Protein AF-A0A8H7KVC5-F1 (afdb_monomer)

Solvent-accessible surface area (backbone atoms only — not comparable to full-atom values): 12172 Å² total; per-residue (Å²): 131,72,27,69,23,73,63,29,49,48,52,54,50,52,50,40,60,80,39,24,37,22,85,80,57,73,28,61,35,90,40,51,61,47,79,89,29,54,37,92,55,24,88,78,78,46,67,50,30,3,47,30,18,52,84,11,54,79,58,72,35,60,77,66,46,62,46,32,37,37,36,94,78,30,96,85,28,34,40,76,46,74,30,39,67,47,36,40,50,52,51,52,45,10,52,76,48,83,37,22,54,42,42,71,23,55,39,71,64,60,73,49,77,68,44,31,41,57,60,23,41,54,43,68,49,59,27,40,19,49,99,87,35,53,66,51,73,30,33,56,70,36,53,33,31,39,64,13,44,42,79,72,84,79,77,46,50,45,82,53,74,64,39,84,28,60,44,88,70,96,76,62,62,59,32,63,42,72,65,56,44,43,44,64,60,22,41,45,42,17,52,50,7,39,70,75,48,75,69,74,50,63,47,57,73,87,48,86,96,37,75,42,63,64,70,79,76,77,78,82,125

Sequence (221 aa):
MLGLGVDSAAALVGALVISAIDITTQKVSIGNSDTRTNGPLSNILGQAPGLFDKAAHSKFEVDGSVAYTDSAFAPDGNTNHFNSSKWATAVQVAQTNNGLFGPEWLAGEQPAIAFYAGEGFIPTTMPSADSSGVVGPPIIATISAFFGVTDNGDGTYTKGPEKLPPTPYPNDIWYRRSVPVTAAEIFGLGVQAYLVHPVIFGSNSGKGNSFTGRQAAPQRK

Radius of gyration: 18.75 Å; Cα contacts (8 Å, |Δi|>4): 388; chains: 1; bounding box: 50×50×54 Å

Foldseek 3Di:
DQQADPQRVVVVLVLCVQFFAPPAQRDAACAFFDCVRDDPCCVPVNGGTHCQYLSREPSRNYPQDQFWHQLVPDPRSGTPHGDFLSVLQLQVQCVVVVQAPALSSLLRSDDALSSLQVVLVQQQGQFAADPVLHGDTRGPQRSCQQQCWDDPVPSGIDHDDGDRGQDDDDPRDGHRGPHGDHSCSSNVRSVSSCVVPPDADFDAPPDPPRTDGDDDPPPPD

pLDDT: mean 86.02, std 12.11, range [39.75, 98.0]

Structure (mmCIF, N/CA/C/O backbone):
data_AF-A0A8H7KVC5-F1
#
_entry.id   AF-A0A8H7KVC5-F1
#
loop_
_atom_site.group_PDB
_atom_site.id
_atom_site.type_symbol
_atom_site.label_atom_id
_atom_site.label_alt_id
_atom_site.label_comp_id
_atom_site.label_asym_id
_atom_site.label_entity_id
_atom_site.label_seq_id
_atom_site.pdbx_PDB_ins_code
_atom_site.Cartn_x
_atom_site.Cartn_y
_atom_site.Cartn_z
_atom_site.occupancy
_atom_site.B_iso_or_equiv
_atom_site.auth_seq_id
_atom_site.auth_comp_id
_atom_site.auth_asym_id
_atom_site.auth_atom_id
_atom_site.pdbx_PDB_model_num
ATOM 1 N N . MET A 1 1 ? -10.542 -1.315 -14.359 1.00 68.69 1 MET A N 1
ATOM 2 C CA . MET A 1 1 ? -10.193 -2.318 -13.318 1.00 68.69 1 MET A CA 1
ATOM 3 C C . MET A 1 1 ? -8.700 -2.617 -13.391 1.00 68.69 1 MET A C 1
ATOM 5 O O . MET A 1 1 ? -8.210 -2.765 -14.502 1.00 68.69 1 MET A O 1
ATOM 9 N N . LEU A 1 2 ? -8.007 -2.714 -12.250 1.00 85.25 2 LEU A N 1
ATOM 10 C CA . LEU A 1 2 ? -6.535 -2.645 -12.122 1.00 85.25 2 LEU A CA 1
ATOM 11 C C . LEU A 1 2 ? -5.731 -3.872 -12.576 1.00 85.25 2 LEU A C 1
ATOM 13 O O . LEU A 1 2 ? -4.512 -3.818 -12.558 1.00 85.25 2 LEU A O 1
ATOM 17 N N . GLY A 1 3 ? -6.361 -4.981 -12.959 1.00 87.06 3 GLY A N 1
ATOM 18 C CA . GLY A 1 3 ? -5.599 -6.215 -13.189 1.00 87.06 3 GLY A CA 1
ATOM 19 C C . GLY A 1 3 ? -5.927 -7.351 -12.254 1.00 87.06 3 GLY A C 1
ATOM 20 O O . GLY A 1 3 ? -5.430 -8.424 -12.507 1.00 87.06 3 GLY A O 1
ATOM 21 N N . LEU A 1 4 ? -6.721 -7.172 -1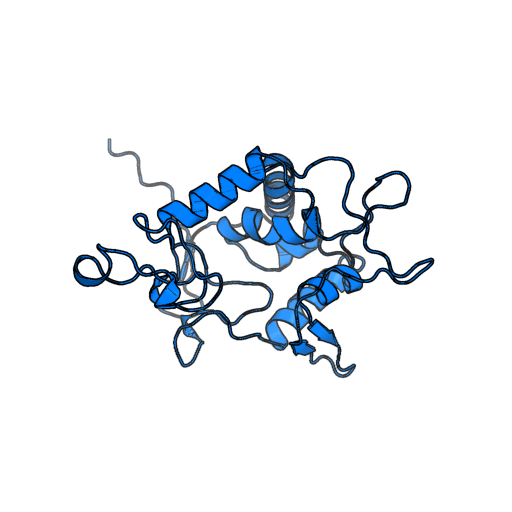1.202 1.00 91.69 4 LEU A N 1
ATOM 22 C CA . LEU A 1 4 ? -6.827 -8.197 -10.159 1.00 91.69 4 LEU A CA 1
ATOM 23 C C . LEU A 1 4 ? -7.501 -9.484 -10.652 1.00 91.69 4 LEU A C 1
ATOM 25 O O . LEU A 1 4 ? -8.535 -9.435 -11.326 1.00 91.69 4 LEU A O 1
ATOM 29 N N . GLY A 1 5 ? -6.889 -10.617 -10.315 1.00 94.31 5 GLY A N 1
ATOM 30 C CA . GLY A 1 5 ? -7.501 -11.936 -10.366 1.00 94.31 5 GLY A CA 1
ATOM 31 C C . GLY A 1 5 ? -8.620 -12.071 -9.334 1.00 94.31 5 GLY A C 1
ATOM 32 O O . GLY A 1 5 ? -8.758 -11.268 -8.410 1.00 94.31 5 GLY A O 1
ATOM 33 N N . VAL A 1 6 ? -9.455 -13.094 -9.508 1.00 94.88 6 VAL A N 1
ATOM 34 C CA . VAL A 1 6 ? -10.571 -13.361 -8.585 1.00 94.88 6 VAL A CA 1
ATOM 35 C C . VAL A 1 6 ? -10.054 -13.705 -7.188 1.00 94.88 6 VAL A C 1
ATOM 37 O O . VAL A 1 6 ? -10.661 -13.313 -6.198 1.00 94.88 6 VAL A O 1
ATOM 40 N N . ASP A 1 7 ? -8.919 -14.392 -7.105 1.00 94.69 7 ASP A N 1
ATOM 41 C CA . ASP A 1 7 ? -8.262 -14.780 -5.860 1.00 94.69 7 ASP A CA 1
ATOM 42 C C . ASP A 1 7 ? -7.723 -13.571 -5.079 1.00 94.69 7 ASP A C 1
ATOM 44 O O . ASP A 1 7 ? -7.992 -13.448 -3.886 1.00 94.69 7 ASP A O 1
ATOM 48 N N . SER A 1 8 ? -7.032 -12.638 -5.740 1.00 91.19 8 SER A N 1
ATOM 49 C CA . SER A 1 8 ? -6.543 -11.414 -5.094 1.00 91.19 8 SER A CA 1
ATOM 50 C C . SER A 1 8 ? -7.689 -10.488 -4.689 1.00 91.19 8 SER A C 1
ATOM 52 O O . SER A 1 8 ? -7.681 -9.949 -3.582 1.00 91.19 8 SER A O 1
ATOM 54 N N . ALA A 1 9 ? -8.723 -10.357 -5.525 1.00 92.19 9 ALA A N 1
ATOM 55 C CA . ALA A 1 9 ? -9.930 -9.617 -5.165 1.00 92.19 9 ALA A CA 1
ATOM 56 C C . ALA A 1 9 ? -10.645 -10.245 -3.954 1.00 92.19 9 ALA A C 1
ATOM 58 O O . ALA A 1 9 ? -11.025 -9.527 -3.030 1.00 92.19 9 ALA A O 1
ATOM 59 N N . ALA A 1 10 ? -10.788 -11.573 -3.921 1.00 92.12 10 ALA A N 1
ATOM 60 C CA . ALA A 1 10 ? -11.397 -12.285 -2.801 1.00 92.12 10 ALA A CA 1
ATOM 61 C C . ALA A 1 10 ? -10.582 -12.138 -1.508 1.00 92.12 10 ALA A C 1
ATOM 63 O O . ALA A 1 10 ? -11.169 -11.927 -0.449 1.00 92.12 10 ALA A O 1
ATOM 64 N N . ALA A 1 11 ? -9.248 -12.190 -1.586 1.00 88.06 11 ALA A N 1
ATOM 65 C CA . ALA A 1 11 ? -8.374 -11.973 -0.435 1.00 88.06 11 ALA A CA 1
ATOM 66 C C . ALA A 1 11 ? -8.552 -10.563 0.159 1.00 88.06 11 ALA A C 1
ATOM 68 O O . ALA A 1 11 ? -8.731 -10.425 1.370 1.00 88.06 11 ALA A O 1
ATOM 69 N N . LEU A 1 12 ? -8.584 -9.526 -0.688 1.00 87.69 12 LEU A N 1
ATOM 70 C CA . LEU A 1 12 ? -8.812 -8.144 -0.252 1.00 87.69 12 LEU A CA 1
ATOM 71 C C . LEU A 1 12 ? -10.207 -7.961 0.353 1.00 87.69 12 LEU A C 1
ATOM 73 O O . LEU A 1 12 ? -10.336 -7.387 1.430 1.00 87.69 12 LEU A O 1
ATOM 77 N N . VAL A 1 13 ? -11.254 -8.488 -0.288 1.00 89.50 13 VAL A N 1
ATOM 78 C CA . VAL A 1 13 ? -12.623 -8.427 0.253 1.00 89.50 13 VAL A CA 1
ATOM 79 C C . VAL A 1 13 ? -12.718 -9.164 1.588 1.00 89.50 13 VAL A C 1
ATOM 81 O O . VAL A 1 13 ? -13.311 -8.639 2.525 1.00 89.50 13 VAL A O 1
ATOM 84 N N . GLY A 1 14 ? -12.093 -10.336 1.719 1.00 89.06 14 GLY A N 1
ATOM 85 C CA . GLY A 1 14 ? -12.029 -11.070 2.983 1.00 89.06 14 GLY A CA 1
ATOM 86 C C . GLY A 1 14 ? -11.382 -10.250 4.102 1.00 89.06 14 GLY A C 1
ATOM 87 O O . GLY A 1 14 ? -11.933 -10.176 5.200 1.00 89.06 14 GLY A O 1
ATOM 88 N N . ALA A 1 15 ? -10.270 -9.566 3.809 1.00 85.44 15 ALA A N 1
ATOM 89 C CA . ALA A 1 15 ? -9.611 -8.664 4.754 1.00 85.44 15 ALA A CA 1
ATOM 90 C C . ALA A 1 15 ? -10.501 -7.474 5.153 1.00 85.44 15 ALA A C 1
ATOM 92 O O . ALA A 1 15 ? -10.538 -7.098 6.324 1.00 85.44 15 ALA A O 1
ATOM 93 N N . LEU A 1 16 ? -11.268 -6.905 4.217 1.00 88.06 16 LEU A N 1
ATOM 94 C CA . LEU A 1 16 ? -12.224 -5.828 4.508 1.00 88.06 16 LEU A CA 1
ATOM 95 C C . LEU A 1 16 ? -13.368 -6.308 5.411 1.00 88.06 16 LEU A C 1
ATOM 97 O O . LEU A 1 16 ? -13.761 -5.600 6.340 1.00 88.06 16 LEU A O 1
ATOM 101 N N . VAL A 1 17 ? -13.877 -7.522 5.175 1.00 88.12 17 VAL A N 1
ATOM 102 C CA . VAL A 1 17 ? -15.002 -8.085 5.937 1.00 88.12 17 VAL A CA 1
ATOM 103 C C . VAL A 1 17 ? -14.662 -8.263 7.414 1.00 88.12 17 VAL A C 1
ATOM 105 O O . VAL A 1 17 ? -15.496 -7.981 8.269 1.00 88.12 17 VAL A O 1
ATOM 108 N N . ILE A 1 18 ? -13.442 -8.694 7.733 1.00 84.12 18 ILE A N 1
ATOM 109 C CA . ILE A 1 18 ? -13.029 -8.923 9.127 1.00 84.12 18 ILE A CA 1
ATOM 110 C C . ILE A 1 18 ? -12.611 -7.642 9.865 1.00 84.12 18 ILE A C 1
ATOM 112 O O . ILE A 1 18 ? -12.415 -7.688 11.078 1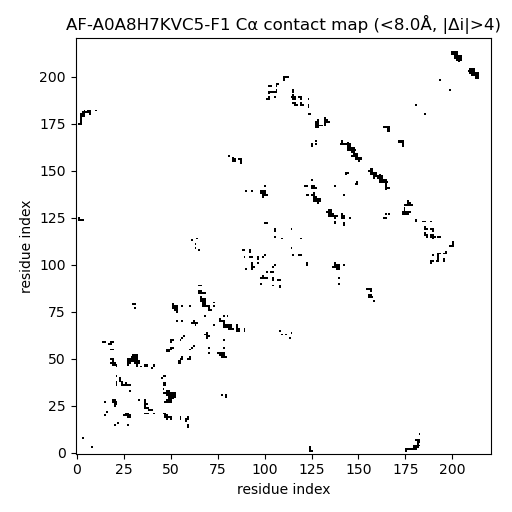.00 84.12 18 ILE A O 1
ATOM 116 N N . SER A 1 19 ? -12.443 -6.517 9.160 1.00 85.62 19 SER A N 1
ATOM 117 C CA . SER A 1 19 ? -11.805 -5.316 9.717 1.00 85.62 19 SER A CA 1
ATOM 118 C C . SER A 1 19 ? -12.697 -4.076 9.778 1.00 85.62 19 SER A C 1
ATOM 120 O O . SER A 1 19 ? -12.680 -3.386 10.799 1.00 85.62 19 SER A O 1
ATOM 122 N N . ALA A 1 20 ? -13.450 -3.780 8.714 1.00 89.88 20 ALA A N 1
ATOM 123 C CA . ALA A 1 20 ? -14.000 -2.437 8.494 1.00 89.88 20 ALA A CA 1
ATOM 124 C C . ALA A 1 20 ? -15.369 -2.396 7.789 1.00 89.88 20 ALA A C 1
ATOM 126 O O . ALA A 1 20 ? -15.940 -1.319 7.610 1.00 89.88 20 ALA A O 1
ATOM 127 N N . ILE A 1 21 ? -15.917 -3.539 7.362 1.00 91.19 21 ILE A N 1
ATOM 128 C CA . ILE A 1 21 ? -17.230 -3.559 6.708 1.00 91.19 21 ILE A CA 1
ATOM 129 C C . ILE A 1 21 ? -18.360 -3.405 7.732 1.00 91.19 21 ILE A C 1
ATOM 131 O O . ILE A 1 21 ? -18.360 -4.045 8.786 1.00 91.19 21 ILE A O 1
ATOM 135 N N . ASP A 1 22 ? -19.384 -2.626 7.391 1.00 92.31 22 ASP A N 1
ATOM 136 C CA . ASP A 1 22 ? -20.686 -2.787 8.030 1.00 92.31 22 ASP A CA 1
ATOM 137 C C . ASP A 1 22 ? -21.382 -3.992 7.387 1.00 92.31 22 ASP A C 1
ATOM 139 O O . ASP A 1 22 ? -21.750 -3.968 6.211 1.00 92.31 22 ASP A O 1
ATOM 143 N N . ILE A 1 23 ? -21.554 -5.073 8.150 1.00 87.44 23 ILE A N 1
ATOM 144 C CA . ILE A 1 23 ? -22.082 -6.338 7.617 1.00 87.44 23 ILE A CA 1
ATOM 145 C C . ILE A 1 23 ? -23.535 -6.234 7.134 1.00 87.44 23 ILE A C 1
ATOM 147 O O . ILE A 1 23 ? -23.988 -7.082 6.368 1.00 87.44 23 ILE A O 1
ATOM 151 N N . THR A 1 24 ? -24.276 -5.220 7.584 1.00 91.12 24 THR A N 1
ATOM 152 C CA . THR A 1 24 ? -25.695 -5.061 7.255 1.00 91.12 24 THR A CA 1
ATOM 153 C C . THR A 1 24 ? -25.905 -4.263 5.980 1.00 91.12 24 THR A C 1
ATOM 155 O O . THR A 1 24 ? -26.848 -4.539 5.241 1.00 91.12 24 THR A O 1
ATOM 158 N N . THR A 1 25 ? -25.020 -3.308 5.685 1.00 93.81 25 THR A N 1
ATOM 159 C CA . THR A 1 25 ? -25.049 -2.550 4.422 1.00 93.81 25 THR A CA 1
ATOM 160 C C . THR A 1 25 ? -24.083 -3.077 3.375 1.00 93.81 25 THR A C 1
ATOM 162 O O . THR A 1 25 ? -24.209 -2.702 2.211 1.00 93.81 25 THR A O 1
ATOM 165 N N . GLN A 1 26 ? -23.117 -3.906 3.782 1.00 93.38 26 GLN A N 1
ATOM 166 C CA . GLN A 1 26 ? -21.982 -4.350 2.970 1.00 93.38 26 GLN A CA 1
ATOM 167 C C . GLN A 1 26 ? -21.134 -3.183 2.438 1.00 93.38 26 GLN A C 1
ATOM 169 O O . GLN A 1 26 ? -20.491 -3.288 1.394 1.00 93.38 26 GLN A O 1
ATOM 174 N N . LYS A 1 27 ? -21.135 -2.049 3.148 1.00 94.31 27 LYS A N 1
ATOM 175 C CA . LYS A 1 27 ? -20.345 -0.864 2.801 1.00 94.31 27 LYS A CA 1
ATOM 176 C C . LYS A 1 27 ? -19.117 -0.757 3.694 1.00 94.31 27 LYS A C 1
ATOM 178 O O . LYS A 1 27 ? -19.145 -1.127 4.864 1.00 94.31 27 LYS A O 1
ATOM 183 N N . VAL A 1 28 ? -18.065 -0.168 3.140 1.00 94.50 28 VAL A N 1
ATOM 184 C CA . VAL A 1 28 ? -16.832 0.190 3.846 1.00 94.50 28 VAL A CA 1
ATOM 185 C C . VAL A 1 28 ? -16.416 1.599 3.436 1.00 94.50 28 VAL A C 1
ATOM 187 O O . VAL A 1 28 ? -16.611 1.997 2.284 1.00 94.50 28 VAL A O 1
ATOM 190 N N . SER A 1 29 ? -15.857 2.362 4.374 1.00 95.38 29 SER A N 1
ATOM 191 C CA . SER A 1 29 ? -15.199 3.629 4.061 1.00 95.38 29 SER A CA 1
ATOM 192 C C . SER A 1 29 ? -13.729 3.355 3.782 1.00 95.38 29 SER A C 1
ATOM 194 O O . SER A 1 29 ? -13.025 2.840 4.646 1.00 95.38 29 SER A O 1
ATOM 196 N N . ILE A 1 30 ? -13.255 3.732 2.594 1.00 93.25 30 ILE A N 1
ATOM 197 C CA . ILE A 1 30 ? -11.832 3.650 2.223 1.00 93.25 30 ILE A CA 1
ATOM 198 C C . ILE A 1 30 ? -10.985 4.780 2.839 1.00 93.25 30 ILE A C 1
ATOM 200 O O . ILE A 1 30 ? -9.816 4.910 2.508 1.00 93.25 30 ILE A O 1
ATOM 204 N N . GLY A 1 31 ? -11.583 5.619 3.691 1.00 93.12 31 GLY A N 1
ATOM 205 C CA . GLY A 1 31 ? -10.948 6.720 4.416 1.00 93.12 31 GLY A CA 1
ATOM 206 C C . GLY A 1 31 ? -11.161 6.583 5.925 1.00 93.12 31 GLY A C 1
ATOM 207 O O . GLY A 1 31 ? -11.109 5.484 6.472 1.00 93.12 31 GLY A O 1
ATOM 208 N N . ASN A 1 32 ? -11.466 7.700 6.587 1.00 94.25 32 ASN A N 1
ATOM 209 C CA . ASN A 1 32 ? -11.923 7.711 7.982 1.00 94.25 32 ASN A CA 1
ATOM 210 C C . ASN A 1 32 ? -13.353 7.163 8.113 1.00 94.25 32 ASN A C 1
ATOM 212 O O . ASN A 1 32 ? -14.061 6.997 7.113 1.00 94.25 32 ASN A O 1
ATOM 216 N N . SER A 1 33 ? -13.793 6.897 9.344 1.00 94.25 33 SER A N 1
ATOM 217 C CA . SER A 1 33 ? -15.167 6.461 9.615 1.00 94.25 33 SER A CA 1
ATOM 218 C C . SER A 1 33 ? -16.189 7.437 9.026 1.00 94.25 33 SER A C 1
ATOM 220 O O . SER A 1 33 ? -16.122 8.643 9.256 1.00 94.25 33 SER A O 1
ATOM 222 N N . ASP A 1 34 ? -17.156 6.910 8.273 1.00 95.12 34 ASP A N 1
ATOM 223 C CA . ASP A 1 34 ? -18.174 7.697 7.577 1.00 95.12 34 ASP A CA 1
ATOM 224 C C . ASP A 1 34 ? -19.587 7.142 7.802 1.00 95.12 34 ASP A C 1
ATOM 226 O O . ASP A 1 34 ? -19.845 5.972 7.541 1.00 95.12 34 ASP A O 1
ATOM 230 N N . THR A 1 35 ? -20.524 7.978 8.257 1.00 95.19 35 THR A N 1
ATOM 231 C CA . THR A 1 35 ? -21.895 7.545 8.582 1.00 95.19 35 THR A CA 1
ATOM 232 C C . THR A 1 35 ? -22.682 7.033 7.373 1.00 95.19 35 THR A C 1
ATOM 234 O O . THR A 1 35 ? -23.691 6.352 7.546 1.00 95.19 35 THR A O 1
ATOM 237 N N . ARG A 1 36 ? -22.225 7.287 6.139 1.00 95.44 36 ARG A N 1
ATOM 238 C CA . ARG A 1 36 ? -22.807 6.727 4.905 1.00 95.44 36 ARG A CA 1
ATOM 239 C C . ARG A 1 36 ? -22.656 5.204 4.809 1.00 95.44 36 ARG A C 1
ATOM 241 O O . ARG A 1 36 ? -23.351 4.586 3.990 1.00 95.44 36 ARG A O 1
ATOM 248 N N . THR A 1 37 ? -21.772 4.597 5.608 1.00 95.19 37 THR A N 1
ATOM 249 C CA . THR A 1 37 ? -21.632 3.134 5.711 1.00 95.19 37 THR A CA 1
ATOM 250 C C . THR A 1 37 ? -22.614 2.511 6.702 1.00 95.19 37 THR A C 1
ATOM 252 O O . THR A 1 37 ? -22.875 1.313 6.595 1.00 95.19 37 THR A O 1
ATOM 255 N N . ASN A 1 38 ? -23.204 3.305 7.603 1.00 95.00 38 ASN A N 1
ATOM 256 C CA . ASN A 1 38 ? -24.057 2.806 8.678 1.00 95.00 38 ASN A CA 1
ATOM 257 C C . ASN A 1 38 ? -25.299 2.087 8.144 1.00 95.00 38 ASN A C 1
ATOM 259 O O . ASN A 1 38 ? -25.966 2.551 7.213 1.00 95.00 38 ASN A O 1
ATOM 263 N N . GLY A 1 39 ? -25.629 0.973 8.785 1.00 93.25 39 GLY A N 1
ATOM 264 C CA . GLY A 1 39 ? -26.847 0.211 8.582 1.00 93.25 39 GLY A CA 1
ATOM 265 C C . GLY A 1 39 ? -27.716 0.079 9.828 1.00 93.25 39 GLY A C 1
ATOM 266 O O . GLY A 1 39 ? -27.488 0.735 10.847 1.00 93.25 39 GLY A O 1
ATOM 267 N N . PRO A 1 40 ? -28.740 -0.790 9.763 1.00 93.88 40 PRO A N 1
ATOM 268 C CA . PRO A 1 40 ? -29.731 -0.941 10.827 1.00 93.88 40 PRO A CA 1
ATOM 269 C C . PRO A 1 40 ? -29.155 -1.304 12.202 1.00 93.88 40 PRO A C 1
ATOM 271 O O . PRO A 1 40 ? -29.764 -0.974 13.217 1.00 93.88 40 PRO A O 1
ATOM 274 N N . LEU A 1 41 ? -27.996 -1.970 12.252 1.00 91.06 41 LEU A N 1
ATOM 275 C CA . LEU A 1 41 ? -27.364 -2.381 13.509 1.00 91.06 41 LEU A CA 1
ATOM 276 C C . LEU A 1 41 ? -26.310 -1.397 14.028 1.00 91.06 41 LEU A C 1
ATOM 278 O O . LEU A 1 41 ? -25.894 -1.542 15.176 1.00 91.06 41 LEU A O 1
ATOM 282 N N . SER A 1 42 ? -25.904 -0.378 13.262 1.00 91.81 42 SER A N 1
ATOM 283 C CA . SER A 1 42 ? -24.811 0.521 13.673 1.00 91.81 42 SER A CA 1
ATOM 284 C C . SER A 1 42 ? -25.156 1.350 14.915 1.00 91.81 42 SER A C 1
ATOM 286 O O . SER A 1 42 ? -24.274 1.704 15.688 1.00 91.81 42 SER A O 1
ATOM 288 N N . ASN A 1 43 ? -26.444 1.604 15.168 1.00 86.25 43 ASN A N 1
ATOM 289 C CA . ASN A 1 43 ? -26.893 2.288 16.387 1.00 86.25 43 ASN A CA 1
ATOM 290 C C . ASN A 1 43 ? -26.748 1.426 17.656 1.00 86.25 43 ASN A C 1
ATOM 292 O O . ASN A 1 43 ? -26.752 1.968 18.757 1.00 86.25 43 ASN A O 1
ATOM 296 N N . ILE A 1 44 ? -26.654 0.099 17.510 1.00 89.38 44 ILE A N 1
ATOM 297 C CA . ILE A 1 44 ? -26.561 -0.856 18.626 1.00 89.38 44 ILE A CA 1
ATOM 298 C C . ILE A 1 44 ? -25.127 -1.376 18.771 1.00 89.38 44 ILE A C 1
ATOM 300 O O . ILE A 1 44 ? -24.613 -1.466 19.881 1.00 89.38 44 ILE A O 1
ATOM 304 N N . LEU A 1 45 ? -24.480 -1.718 17.654 1.00 88.38 45 LEU A N 1
ATOM 305 C CA . LEU A 1 45 ? -23.134 -2.301 17.616 1.00 88.38 45 LEU A CA 1
ATOM 306 C C . LEU A 1 45 ? -22.021 -1.254 17.471 1.00 88.38 45 LEU A C 1
ATOM 308 O O . LEU A 1 45 ? -20.845 -1.591 17.588 1.00 88.38 45 LEU A O 1
ATOM 312 N N . GLY A 1 46 ? -22.385 0.005 17.229 1.00 89.38 46 GLY A N 1
ATOM 313 C CA . GLY A 1 46 ? -21.457 1.045 16.809 1.00 89.38 46 GLY A CA 1
ATOM 314 C C . GLY A 1 46 ? -21.242 1.045 15.295 1.00 89.38 46 GLY A C 1
ATOM 315 O O . GLY A 1 46 ? -21.560 0.094 14.580 1.00 89.38 46 GLY A O 1
ATOM 316 N N . GLN A 1 47 ? -20.712 2.156 14.799 1.00 91.69 47 GLN A N 1
ATOM 317 C CA . GLN A 1 47 ? -20.344 2.315 13.400 1.00 91.69 47 GLN A CA 1
ATOM 318 C C . GLN A 1 47 ? -19.094 1.488 13.067 1.00 91.69 47 GLN A C 1
ATOM 320 O O . GLN A 1 47 ? -18.112 1.515 13.812 1.00 91.69 47 GLN A O 1
ATOM 325 N N . ALA A 1 48 ? -19.115 0.790 11.928 1.00 92.31 48 ALA A N 1
ATOM 326 C CA . ALA A 1 48 ? -17.925 0.133 11.401 1.00 92.31 48 ALA A CA 1
ATOM 327 C C . ALA A 1 48 ? -16.849 1.186 11.057 1.00 92.31 48 ALA A C 1
ATOM 329 O O . ALA A 1 48 ? -17.173 2.194 10.414 1.00 92.31 48 ALA A O 1
ATOM 330 N N . PRO A 1 49 ? -15.590 0.992 11.490 1.00 93.81 49 PRO A N 1
ATOM 331 C CA . PRO A 1 49 ? -14.549 1.986 11.278 1.00 93.81 49 PRO A CA 1
ATOM 332 C C . PRO A 1 49 ? -14.128 2.050 9.804 1.00 93.81 49 PRO A C 1
ATOM 334 O O . PRO A 1 49 ? -14.193 1.053 9.089 1.00 93.81 49 PRO A O 1
ATOM 337 N N . GLY A 1 50 ? -13.683 3.221 9.342 1.00 95.00 50 GLY A N 1
ATOM 338 C CA . GLY A 1 50 ? -13.025 3.350 8.034 1.00 95.00 50 GLY A CA 1
ATOM 339 C C . GLY A 1 50 ? -11.591 2.810 8.050 1.00 95.00 50 GLY A C 1
ATOM 340 O O . GLY A 1 50 ? -10.991 2.715 9.117 1.00 95.00 50 GLY A O 1
ATOM 341 N N . LEU A 1 51 ? -11.028 2.474 6.883 1.00 93.12 51 LEU A N 1
ATOM 342 C CA . LEU A 1 51 ? -9.709 1.820 6.777 1.00 93.12 51 LEU A CA 1
ATOM 343 C C . LEU A 1 51 ? -8.545 2.601 7.404 1.00 93.12 51 LEU A C 1
ATOM 345 O O . LEU A 1 51 ? -7.587 1.971 7.838 1.00 93.12 51 LEU A O 1
ATOM 349 N N . PHE A 1 52 ? -8.635 3.933 7.467 1.00 93.25 52 PHE A N 1
ATOM 350 C CA . PHE A 1 52 ? -7.597 4.806 8.041 1.00 93.25 52 PHE A CA 1
ATOM 351 C C . PHE A 1 52 ? -8.007 5.456 9.369 1.00 93.25 52 PHE A C 1
ATOM 353 O O . PHE A 1 52 ? -7.310 6.330 9.890 1.00 93.25 52 PHE A O 1
ATOM 360 N N . ASP A 1 53 ? -9.152 5.047 9.915 1.00 94.19 53 ASP A N 1
ATOM 361 C CA . ASP A 1 53 ? -9.589 5.492 11.229 1.00 94.19 53 ASP A CA 1
ATOM 362 C C . ASP A 1 53 ? -8.765 4.804 12.322 1.00 94.19 53 ASP A C 1
ATOM 364 O O . ASP A 1 53 ? -8.504 3.600 12.252 1.00 94.19 53 ASP A O 1
ATOM 368 N N . LYS A 1 54 ? -8.436 5.527 13.394 1.00 92.69 54 LYS A N 1
ATOM 369 C CA . LYS A 1 54 ? -7.751 4.953 14.565 1.00 92.69 54 LYS A CA 1
ATOM 370 C C . LYS A 1 54 ? -8.422 3.693 15.131 1.00 92.69 54 LYS A C 1
ATOM 372 O O . LYS A 1 54 ? -7.751 2.844 15.707 1.00 92.69 54 LYS A O 1
ATOM 377 N N . ALA A 1 55 ? -9.741 3.540 14.986 1.00 90.44 55 ALA A N 1
ATOM 378 C CA . ALA A 1 55 ? -10.473 2.357 15.442 1.00 90.44 55 ALA A CA 1
ATOM 379 C C . ALA A 1 55 ? -10.268 1.116 14.545 1.00 90.44 55 ALA A C 1
ATOM 381 O O . ALA A 1 55 ? -10.589 -0.004 14.970 1.00 90.44 55 ALA A O 1
ATOM 382 N N . ALA A 1 56 ? -9.753 1.296 13.325 1.00 89.31 56 ALA A N 1
ATOM 383 C CA . ALA A 1 56 ? -9.329 0.233 12.410 1.00 89.31 56 ALA A CA 1
ATOM 384 C C . ALA A 1 56 ? -7.823 -0.076 12.490 1.00 89.31 56 ALA A C 1
ATOM 386 O O . ALA A 1 56 ? -7.386 -1.085 11.925 1.00 89.31 56 ALA A O 1
ATOM 387 N N . HIS A 1 57 ? -7.048 0.741 13.209 1.00 90.00 57 HIS A N 1
ATOM 388 C CA . HIS A 1 57 ? -5.620 0.520 13.397 1.00 90.00 57 HIS A CA 1
ATOM 389 C C . HIS A 1 57 ? -5.346 -0.870 14.000 1.00 90.00 57 HIS A C 1
ATOM 391 O O . HIS A 1 57 ? -6.053 -1.330 14.903 1.00 90.00 57 HIS A O 1
ATOM 397 N N . SER A 1 58 ? -4.330 -1.558 13.476 1.00 86.88 58 SER A N 1
ATOM 398 C CA . SER A 1 58 ? -3.980 -2.959 13.764 1.00 86.88 58 SER A CA 1
ATOM 399 C C . SER A 1 58 ? -5.015 -4.018 13.334 1.00 86.88 58 SER A C 1
ATOM 401 O O . SER A 1 58 ? -4.854 -5.192 13.676 1.00 86.88 58 SER A O 1
ATOM 403 N N . LYS A 1 59 ? -6.065 -3.650 12.582 1.00 84.88 59 LYS A N 1
ATOM 404 C CA . LYS A 1 59 ? -7.033 -4.598 11.982 1.00 84.88 59 LYS A CA 1
ATOM 405 C C . LYS A 1 59 ? -6.900 -4.689 10.466 1.00 84.88 59 LYS A C 1
ATOM 407 O O . LYS A 1 59 ? -6.982 -5.784 9.917 1.00 84.88 59 LYS A O 1
ATOM 412 N N . PHE A 1 60 ? -6.730 -3.543 9.809 1.00 84.25 60 PHE A N 1
ATOM 413 C CA . PHE A 1 60 ? -6.459 -3.452 8.374 1.00 84.25 60 PHE A CA 1
ATOM 414 C C . PHE A 1 60 ? -5.201 -2.626 8.126 1.00 84.25 60 PHE A C 1
ATOM 416 O O . PHE A 1 60 ? -4.231 -3.133 7.572 1.00 84.25 60 PHE A O 1
ATOM 423 N N . GLU A 1 61 ? -5.203 -1.377 8.586 1.00 86.19 61 GLU A N 1
ATOM 424 C CA . GLU A 1 61 ? -4.019 -0.526 8.570 1.00 86.19 61 GLU A CA 1
ATOM 425 C C . GLU A 1 61 ? -3.090 -0.864 9.750 1.00 86.19 61 GLU A C 1
ATOM 427 O O . GLU A 1 61 ? -3.548 -1.260 10.827 1.00 86.19 61 GLU A O 1
ATOM 432 N N . VAL A 1 62 ? -1.779 -0.772 9.518 1.00 84.81 62 VAL A N 1
ATOM 433 C CA . VAL A 1 62 ? -0.712 -1.174 10.443 1.00 84.81 62 VAL A CA 1
ATOM 434 C C . VAL A 1 62 ? 0.455 -0.174 10.407 1.00 84.81 62 VAL A C 1
ATOM 436 O O . VAL A 1 62 ? 0.753 0.408 9.362 1.00 84.81 62 VAL A O 1
ATOM 439 N N . ASP A 1 63 ? 1.149 -0.028 11.542 1.00 86.00 63 ASP A N 1
ATOM 440 C CA . ASP A 1 63 ? 2.345 0.821 11.691 1.00 86.00 63 ASP A CA 1
ATOM 441 C C . ASP A 1 63 ? 3.445 0.425 10.716 1.00 86.00 63 ASP A C 1
ATOM 443 O O . ASP A 1 63 ? 3.688 -0.768 10.579 1.00 86.00 63 ASP A O 1
ATOM 447 N N . GLY A 1 64 ? 4.169 1.390 10.140 1.00 84.12 64 GLY A N 1
ATOM 448 C CA . GLY A 1 64 ? 5.297 1.141 9.233 1.00 84.12 64 GLY A CA 1
ATOM 449 C C . GLY A 1 64 ? 5.025 1.472 7.765 1.00 84.12 64 GLY A C 1
ATOM 450 O O . GLY A 1 64 ? 5.914 1.315 6.946 1.00 84.12 64 GLY A O 1
ATOM 451 N N . SER A 1 65 ? 3.846 2.010 7.436 1.00 87.19 65 SER A N 1
ATOM 452 C CA . SER A 1 65 ? 3.448 2.329 6.056 1.00 87.19 65 SER A CA 1
ATOM 453 C C . SER A 1 65 ? 4.455 3.218 5.309 1.00 87.19 65 SER A C 1
ATOM 455 O O . SER A 1 65 ? 4.832 4.270 5.819 1.00 87.19 65 SER A O 1
ATOM 457 N N . VAL A 1 66 ? 4.782 2.884 4.058 1.00 88.31 66 VAL A N 1
ATOM 458 C CA . VAL A 1 66 ? 5.728 3.615 3.178 1.00 88.31 66 VAL A CA 1
ATOM 459 C C . VAL A 1 66 ? 5.540 5.142 3.148 1.00 88.31 66 VAL A C 1
ATOM 461 O O . VAL A 1 66 ? 6.500 5.906 3.184 1.00 88.31 66 VAL A O 1
ATOM 464 N N . ALA A 1 67 ? 4.295 5.616 3.049 1.00 90.69 67 ALA A N 1
ATOM 465 C CA . ALA A 1 67 ? 3.999 7.022 2.740 1.00 90.69 67 ALA A CA 1
ATOM 466 C C . ALA A 1 67 ? 3.248 7.773 3.851 1.00 90.69 67 ALA A C 1
ATOM 468 O O . ALA A 1 67 ? 3.025 8.979 3.731 1.00 90.69 67 ALA A O 1
ATOM 469 N N . TYR A 1 68 ? 2.833 7.081 4.914 1.00 92.62 68 TYR A N 1
ATOM 470 C CA . TYR A 1 68 ? 1.890 7.613 5.899 1.00 92.62 68 TYR A CA 1
ATOM 471 C C . TYR A 1 68 ? 2.418 7.494 7.325 1.00 92.62 68 TYR A C 1
ATOM 473 O O . TYR A 1 68 ? 3.188 6.592 7.655 1.00 92.62 68 TYR A O 1
ATOM 481 N N . THR A 1 69 ? 2.028 8.454 8.158 1.00 93.06 69 THR A N 1
ATOM 482 C CA . THR A 1 69 ? 2.432 8.533 9.565 1.00 93.06 69 THR A CA 1
ATOM 483 C C . THR A 1 69 ? 1.707 7.474 10.391 1.00 93.06 69 THR A C 1
ATOM 485 O O . THR A 1 69 ? 0.485 7.368 10.313 1.00 93.06 69 THR A O 1
ATOM 488 N N . ASP A 1 70 ? 2.461 6.727 11.198 1.00 91.25 70 ASP A N 1
ATOM 489 C CA . ASP A 1 70 ? 1.915 5.703 12.092 1.00 91.25 70 ASP A CA 1
ATOM 490 C C . ASP A 1 70 ? 0.975 6.330 13.139 1.00 91.25 70 ASP A C 1
ATOM 492 O O . ASP A 1 70 ? 1.187 7.467 13.582 1.00 91.25 70 ASP A O 1
ATOM 496 N N . SER A 1 71 ? -0.036 5.574 13.581 1.00 91.94 71 SER A N 1
ATOM 497 C CA . SER A 1 71 ? -1.120 6.079 14.444 1.00 91.94 71 SER A CA 1
ATOM 498 C C . SER A 1 71 ? -0.597 6.735 15.727 1.00 91.94 71 SER A C 1
ATOM 500 O O . SER A 1 71 ? -1.064 7.803 16.120 1.00 91.94 71 SER A O 1
ATOM 502 N N . ALA A 1 72 ? 0.437 6.151 16.342 1.00 90.62 72 ALA A N 1
ATOM 503 C CA . ALA A 1 72 ? 1.042 6.658 17.574 1.00 90.62 72 ALA A CA 1
ATOM 504 C C . ALA A 1 72 ? 1.701 8.046 17.435 1.00 90.62 72 ALA A C 1
ATOM 506 O O . ALA A 1 72 ? 1.918 8.718 18.446 1.00 90.62 72 ALA A O 1
ATOM 507 N N . PHE A 1 73 ? 2.025 8.475 16.211 1.00 92.31 73 PHE A N 1
ATOM 508 C CA . PHE A 1 73 ? 2.637 9.777 15.924 1.00 92.31 73 PHE A CA 1
ATOM 509 C C . PHE A 1 73 ? 1.670 10.758 15.248 1.00 92.31 73 PHE A C 1
ATOM 511 O O . PHE A 1 73 ? 2.017 11.925 15.061 1.00 92.31 73 PHE A O 1
ATOM 518 N N . ALA A 1 74 ? 0.463 10.311 14.893 1.00 93.25 74 ALA A N 1
ATOM 519 C CA . ALA A 1 74 ? -0.565 11.161 14.316 1.00 93.25 74 ALA A CA 1
ATOM 520 C C . ALA A 1 74 ? -1.305 11.960 15.409 1.00 93.25 74 ALA A C 1
ATOM 522 O O . ALA A 1 74 ? -1.708 11.390 16.425 1.00 93.25 74 ALA A O 1
ATOM 523 N N . PRO A 1 75 ? -1.555 13.269 15.214 1.00 91.75 75 PRO A N 1
ATOM 524 C CA . PRO A 1 75 ? -2.182 14.118 16.232 1.00 91.75 75 PRO A CA 1
ATOM 525 C C . PRO A 1 75 ? -3.624 13.711 16.576 1.00 91.75 75 PRO A C 1
ATOM 527 O O . PRO A 1 75 ? -4.087 13.959 17.688 1.00 91.75 75 PRO A O 1
ATOM 530 N N . ASP A 1 76 ? -4.339 13.088 15.639 1.00 94.00 76 ASP A N 1
ATOM 531 C CA . ASP A 1 76 ? -5.705 12.581 15.810 1.00 94.00 76 ASP A CA 1
ATOM 532 C C . ASP A 1 76 ? -5.773 11.043 15.912 1.00 94.00 76 ASP A C 1
ATOM 534 O O . ASP A 1 76 ? -6.856 10.481 16.105 1.00 94.00 76 ASP A O 1
ATOM 538 N N . GLY A 1 77 ? -4.620 10.372 15.816 1.00 93.00 77 GLY A N 1
ATOM 539 C CA . GLY A 1 77 ? -4.477 8.918 15.762 1.00 93.00 77 GLY A CA 1
ATOM 540 C C . GLY A 1 77 ? -4.882 8.274 14.430 1.00 93.00 77 GLY A C 1
ATOM 541 O O . GLY A 1 77 ? -4.737 7.060 14.298 1.00 93.00 77 GLY A O 1
ATOM 542 N N . ASN A 1 78 ? -5.394 9.031 13.457 1.00 94.00 78 ASN A N 1
ATOM 543 C CA . ASN A 1 78 ? -5.728 8.493 12.137 1.00 94.00 78 ASN A CA 1
ATOM 544 C C . ASN A 1 78 ? -4.458 8.317 11.304 1.00 94.00 78 ASN A C 1
ATOM 546 O O . ASN A 1 78 ? -3.460 9.002 11.517 1.00 94.00 78 ASN A O 1
ATOM 550 N N . THR A 1 79 ? -4.487 7.416 10.332 1.00 90.94 79 THR A N 1
ATOM 551 C CA . THR A 1 79 ? -3.280 6.983 9.602 1.00 90.94 79 THR A CA 1
ATOM 552 C C . THR A 1 79 ? -3.261 7.428 8.144 1.00 90.94 79 THR A C 1
ATOM 554 O O . THR A 1 79 ? -2.457 6.971 7.340 1.00 90.94 79 THR A O 1
ATOM 557 N N . ASN A 1 80 ? -4.106 8.400 7.793 1.00 92.12 80 ASN A N 1
ATOM 558 C CA . ASN A 1 80 ? -4.188 9.005 6.461 1.00 92.12 80 ASN A CA 1
ATOM 559 C C . ASN A 1 80 ? -3.289 10.247 6.273 1.00 92.12 80 ASN A C 1
ATOM 561 O O . ASN A 1 80 ? -3.406 10.944 5.262 1.00 92.12 80 ASN A O 1
ATOM 565 N N . HIS A 1 81 ? -2.389 10.541 7.216 1.00 94.19 81 HIS A N 1
ATOM 566 C CA . HIS A 1 81 ? -1.494 11.702 7.141 1.00 94.19 81 HIS A CA 1
ATOM 567 C C . HIS A 1 81 ? -0.238 11.380 6.340 1.00 94.19 81 HIS A C 1
ATOM 569 O O . HIS A 1 81 ? 0.665 10.695 6.832 1.00 94.19 81 HIS A O 1
ATOM 575 N N . PHE A 1 82 ? -0.180 11.888 5.106 1.00 96.12 82 PHE A N 1
ATOM 576 C CA . PHE A 1 82 ? 1.003 11.763 4.258 1.00 96.12 82 PHE A CA 1
ATOM 577 C C . PHE A 1 82 ? 2.246 12.319 4.962 1.00 96.12 82 PHE A C 1
ATOM 579 O O . PHE A 1 82 ? 2.209 13.394 5.563 1.00 96.12 82 PHE A O 1
ATOM 586 N N . ASN A 1 83 ? 3.355 11.595 4.847 1.00 96.19 83 ASN A N 1
ATOM 587 C CA . ASN A 1 83 ? 4.626 11.947 5.452 1.00 96.19 83 ASN A CA 1
ATOM 588 C C . ASN A 1 83 ? 5.714 12.052 4.378 1.00 96.19 83 ASN A C 1
ATOM 590 O O . ASN A 1 83 ? 6.225 11.042 3.892 1.00 96.19 83 ASN A O 1
ATOM 594 N N . SER A 1 84 ? 6.094 13.290 4.046 1.00 97.12 84 SER A N 1
ATOM 595 C CA . SER A 1 84 ? 7.133 13.568 3.047 1.00 97.12 84 SER A CA 1
ATOM 596 C C . SER A 1 84 ? 8.462 12.890 3.377 1.00 97.12 84 SER A C 1
ATOM 598 O O . SER A 1 84 ? 9.158 12.467 2.460 1.00 97.12 84 SER A O 1
ATOM 600 N N . SER A 1 85 ? 8.834 12.792 4.654 1.00 95.88 85 SER A N 1
ATOM 601 C CA . SER A 1 85 ? 10.114 12.204 5.053 1.00 95.88 85 SER A CA 1
ATOM 602 C C . SER A 1 85 ? 10.114 10.685 4.898 1.00 95.88 85 SER A C 1
ATOM 604 O O . SER A 1 85 ? 11.109 10.135 4.441 1.00 95.88 85 SER A O 1
ATOM 606 N N . LYS A 1 86 ? 9.003 10.003 5.216 1.00 93.31 86 LYS A N 1
ATOM 607 C CA . LYS A 1 86 ? 8.881 8.552 4.971 1.00 93.31 86 LYS A CA 1
ATOM 608 C C . LYS A 1 86 ? 8.932 8.247 3.475 1.00 93.31 86 LYS A C 1
ATOM 610 O O . LYS A 1 86 ? 9.706 7.398 3.050 1.00 93.31 86 LYS A O 1
ATOM 615 N N . TRP A 1 87 ? 8.209 9.025 2.667 1.00 95.44 87 TRP A N 1
ATOM 616 C CA . TRP A 1 87 ? 8.275 8.880 1.214 1.00 95.44 87 TRP A CA 1
ATOM 617 C C . TRP A 1 87 ? 9.680 9.146 0.648 1.00 95.44 87 TRP A C 1
ATOM 619 O O . TRP A 1 87 ? 10.126 8.436 -0.251 1.00 95.44 87 TRP A O 1
ATOM 629 N N . ALA A 1 88 ? 10.401 10.135 1.188 1.00 96.19 88 ALA A N 1
ATOM 630 C CA . ALA A 1 88 ? 11.783 10.401 0.800 1.00 96.19 88 ALA A CA 1
ATOM 631 C C . ALA A 1 88 ? 12.698 9.194 1.056 1.00 96.19 88 ALA A C 1
ATOM 633 O O . ALA A 1 88 ? 13.491 8.847 0.180 1.00 96.19 88 ALA A O 1
ATOM 634 N N . THR A 1 89 ? 12.543 8.520 2.202 1.00 93.69 89 THR A N 1
ATOM 635 C CA . THR A 1 89 ? 13.246 7.262 2.500 1.00 93.69 89 THR A CA 1
ATOM 636 C C . THR A 1 89 ? 12.912 6.189 1.465 1.00 93.69 89 THR A C 1
ATOM 638 O O . THR A 1 89 ? 13.830 5.643 0.855 1.00 93.69 89 THR A O 1
ATOM 641 N N . ALA A 1 90 ? 11.628 5.982 1.162 1.00 93.00 90 ALA A N 1
ATOM 642 C CA . ALA A 1 90 ? 11.192 5.004 0.166 1.00 93.00 90 ALA A CA 1
ATOM 643 C C . ALA A 1 90 ? 11.818 5.233 -1.212 1.00 93.00 90 ALA A C 1
ATOM 645 O O . ALA A 1 90 ? 12.313 4.298 -1.849 1.00 93.00 90 ALA A O 1
ATOM 646 N N . VAL A 1 91 ? 11.850 6.487 -1.668 1.00 95.00 91 VAL A N 1
ATOM 647 C CA . VAL A 1 91 ? 12.500 6.851 -2.931 1.00 95.00 91 VAL A CA 1
ATOM 648 C C . VAL A 1 91 ? 14.011 6.630 -2.860 1.00 95.00 91 VAL A C 1
ATOM 650 O O . VAL A 1 91 ? 14.581 6.100 -3.811 1.00 95.00 91 VAL A O 1
ATOM 653 N N . GLN A 1 92 ? 14.667 6.974 -1.750 1.00 95.25 92 GLN A N 1
ATOM 654 C CA . GLN A 1 92 ? 16.108 6.768 -1.571 1.00 95.25 92 GLN A CA 1
ATOM 655 C C . GLN A 1 92 ? 16.489 5.280 -1.611 1.00 95.25 92 GLN A C 1
ATOM 657 O O . GLN A 1 92 ? 17.479 4.901 -2.252 1.00 95.25 92 GLN A O 1
ATOM 662 N N . VAL A 1 93 ? 15.702 4.425 -0.955 1.00 93.31 93 VAL A N 1
ATOM 663 C CA . VAL A 1 93 ? 15.893 2.974 -0.999 1.00 93.31 93 VAL A CA 1
ATOM 664 C C . VAL A 1 93 ? 15.705 2.474 -2.433 1.00 93.31 93 VAL A C 1
ATOM 666 O O . VAL A 1 93 ? 16.549 1.728 -2.929 1.00 93.31 93 VAL A O 1
ATOM 669 N N . ALA A 1 94 ? 14.672 2.928 -3.148 1.00 94.12 94 ALA A N 1
ATOM 670 C CA . ALA A 1 94 ? 14.465 2.550 -4.547 1.00 94.12 94 ALA A CA 1
ATOM 671 C C . ALA A 1 94 ? 15.628 3.012 -5.442 1.00 94.12 94 ALA A C 1
ATOM 673 O O . ALA A 1 94 ? 16.117 2.240 -6.260 1.00 94.12 94 ALA A O 1
ATOM 674 N N . GLN A 1 95 ? 16.127 4.239 -5.270 1.00 95.75 95 GLN A N 1
ATOM 675 C CA . GLN A 1 95 ? 17.267 4.782 -6.024 1.00 95.75 95 GLN A CA 1
ATOM 676 C C . GLN A 1 95 ? 18.547 3.968 -5.817 1.00 95.75 95 GLN A C 1
ATOM 678 O O . GLN A 1 95 ? 19.272 3.715 -6.778 1.00 95.75 95 GLN A O 1
ATOM 683 N N . THR A 1 96 ? 18.794 3.512 -4.588 1.00 95.44 96 THR A N 1
ATOM 684 C CA . THR A 1 96 ? 19.928 2.631 -4.263 1.00 95.44 96 THR A CA 1
ATOM 685 C C . THR A 1 96 ? 19.776 1.252 -4.919 1.00 95.44 96 THR A C 1
ATOM 687 O O . THR A 1 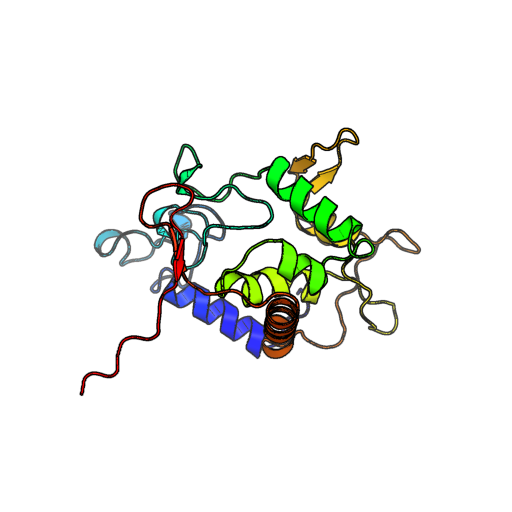96 ? 20.768 0.602 -5.236 1.00 95.44 96 THR A O 1
ATOM 690 N N . ASN A 1 97 ? 18.537 0.842 -5.199 1.00 93.69 97 ASN A N 1
ATOM 691 C CA . ASN A 1 97 ? 18.171 -0.415 -5.846 1.00 93.69 97 ASN A CA 1
ATOM 692 C C . ASN A 1 97 ? 17.714 -0.196 -7.301 1.00 93.69 97 ASN A C 1
ATOM 694 O O . ASN A 1 97 ? 16.641 -0.630 -7.719 1.00 93.69 97 ASN A O 1
ATOM 698 N N . ASN A 1 98 ? 18.546 0.491 -8.092 1.00 95.25 98 ASN A N 1
ATOM 699 C CA . ASN A 1 98 ? 18.355 0.716 -9.535 1.00 95.25 98 ASN A CA 1
ATOM 700 C C . ASN A 1 98 ? 17.094 1.517 -9.922 1.00 95.25 98 ASN A C 1
ATOM 702 O O . ASN A 1 98 ? 16.615 1.426 -11.052 1.00 95.25 98 ASN A O 1
ATOM 706 N N . GLY A 1 99 ? 16.548 2.311 -9.001 1.00 94.62 99 GLY A N 1
ATOM 707 C CA . GLY A 1 99 ? 15.329 3.094 -9.214 1.00 94.62 99 GLY A CA 1
ATOM 708 C C . GLY A 1 99 ? 14.039 2.271 -9.163 1.00 94.62 99 GLY A C 1
ATOM 709 O O . GLY A 1 99 ? 13.025 2.709 -9.718 1.00 94.62 99 GLY A O 1
ATOM 710 N N . LEU A 1 100 ? 14.071 1.088 -8.538 1.00 93.62 100 LEU A N 1
ATOM 711 C CA . LEU A 1 100 ? 12.974 0.122 -8.538 1.00 93.62 100 LEU A CA 1
ATOM 712 C C . LEU A 1 100 ? 12.363 -0.075 -7.150 1.00 93.62 100 LEU A C 1
ATOM 714 O O . LEU A 1 100 ? 13.070 -0.266 -6.164 1.00 93.62 100 LEU A O 1
ATOM 718 N N . PHE A 1 101 ? 11.035 -0.160 -7.106 1.00 92.12 101 PHE A N 1
ATOM 719 C CA . PHE A 1 101 ? 10.272 -0.662 -5.961 1.00 92.12 101 PHE A CA 1
ATOM 720 C C . PHE A 1 101 ? 10.234 -2.207 -5.994 1.00 92.12 101 PHE A C 1
ATOM 722 O O . PHE A 1 101 ? 9.178 -2.817 -6.124 1.00 92.12 101 PHE A O 1
ATOM 729 N N . GLY A 1 102 ? 11.406 -2.850 -5.998 1.00 90.69 102 GLY A N 1
ATOM 730 C CA . GLY A 1 102 ? 11.570 -4.310 -6.087 1.00 90.69 102 GLY A CA 1
ATOM 731 C C . GLY A 1 102 ? 11.685 -5.028 -4.730 1.00 90.69 102 GLY A C 1
ATOM 732 O O . GLY A 1 102 ? 11.451 -4.415 -3.687 1.00 90.69 102 GLY A O 1
ATOM 733 N N . PRO A 1 103 ? 12.075 -6.319 -4.720 1.00 89.69 103 PRO A N 1
ATOM 734 C CA . PRO A 1 103 ? 12.309 -7.081 -3.490 1.00 89.69 103 PRO A CA 1
ATOM 735 C C . PRO A 1 103 ? 13.306 -6.415 -2.533 1.00 89.69 103 PRO A C 1
ATOM 737 O O . PRO A 1 103 ? 13.088 -6.411 -1.326 1.00 89.69 103 PRO A O 1
ATOM 740 N N . GLU A 1 104 ? 14.378 -5.821 -3.055 1.00 90.56 104 GLU A N 1
ATOM 741 C CA . GLU A 1 104 ? 15.406 -5.133 -2.269 1.00 90.56 104 GLU A CA 1
ATOM 742 C C . GLU A 1 104 ? 14.881 -3.839 -1.644 1.00 90.56 104 GLU A C 1
ATOM 744 O O . GLU A 1 104 ? 15.255 -3.494 -0.524 1.00 90.56 104 GLU A O 1
ATOM 749 N N . TRP A 1 105 ? 13.975 -3.148 -2.343 1.00 90.81 105 TRP A N 1
ATOM 750 C CA . TRP A 1 105 ? 13.283 -1.987 -1.794 1.00 90.81 105 TRP A CA 1
ATOM 751 C C . TRP A 1 105 ? 12.349 -2.390 -0.657 1.00 90.81 105 TRP A C 1
ATOM 753 O O . TRP A 1 105 ? 12.456 -1.861 0.446 1.00 90.81 105 TRP A O 1
ATOM 763 N N . LEU A 1 106 ? 11.513 -3.401 -0.893 1.00 87.69 106 LEU A N 1
ATOM 764 C CA . LEU A 1 106 ? 10.583 -3.918 0.107 1.00 87.69 106 LEU A CA 1
ATOM 765 C C . LEU A 1 106 ? 11.318 -4.461 1.346 1.00 87.69 106 LEU A C 1
ATOM 767 O O . LEU A 1 106 ? 10.852 -4.317 2.470 1.00 87.69 106 LEU A O 1
ATOM 771 N N . ALA A 1 107 ? 12.500 -5.052 1.161 1.00 85.75 107 ALA A N 1
ATOM 772 C CA . ALA A 1 107 ? 13.348 -5.508 2.260 1.00 85.75 107 ALA A CA 1
ATOM 773 C C . ALA A 1 107 ? 13.938 -4.352 3.093 1.00 85.75 107 ALA A C 1
ATOM 775 O O . ALA A 1 107 ? 14.183 -4.527 4.289 1.00 85.75 107 ALA A O 1
ATOM 776 N N . GLY A 1 108 ? 14.180 -3.193 2.472 1.00 81.00 108 GLY A N 1
ATOM 777 C CA . GLY A 1 108 ? 14.722 -1.999 3.125 1.00 81.00 108 GLY A CA 1
ATOM 778 C C . GLY A 1 108 ? 13.686 -1.166 3.887 1.00 81.00 108 GLY A C 1
ATOM 779 O O . GLY A 1 108 ? 14.061 -0.465 4.826 1.00 81.00 108 GLY A O 1
ATOM 780 N N . GLU A 1 109 ? 12.403 -1.260 3.520 1.00 72.75 109 GLU A N 1
ATOM 781 C CA . GLU A 1 109 ? 11.346 -0.353 3.990 1.00 72.75 109 GLU A CA 1
ATOM 782 C C . GLU A 1 109 ? 10.636 -0.731 5.302 1.00 72.75 109 GLU A C 1
ATOM 784 O O . GLU A 1 109 ? 9.921 0.143 5.773 1.00 72.75 109 GLU A O 1
ATOM 789 N N . GLN A 1 110 ? 10.853 -1.921 5.915 1.00 64.75 110 GLN A N 1
ATOM 790 C CA . GLN A 1 110 ? 10.582 -2.329 7.336 1.00 64.75 110 GLN A CA 1
ATOM 791 C C . GLN A 1 110 ? 10.065 -3.797 7.489 1.00 64.75 110 GLN A C 1
ATOM 793 O O . GLN A 1 110 ? 9.617 -4.412 6.525 1.00 64.75 110 GLN A O 1
ATOM 798 N N . PRO A 1 111 ? 10.109 -4.410 8.704 1.00 55.00 111 PRO A N 1
ATOM 799 C CA . PRO A 1 111 ? 10.013 -5.864 8.904 1.00 55.00 111 PRO A CA 1
ATOM 800 C C . PRO A 1 111 ? 8.650 -6.410 9.406 1.00 55.00 111 PRO A C 1
ATOM 802 O O . PRO A 1 111 ? 8.632 -7.250 10.313 1.00 55.00 111 PRO A O 1
ATOM 805 N N . ALA A 1 112 ? 7.492 -5.984 8.878 1.00 59.72 112 ALA A N 1
ATOM 806 C CA . ALA A 1 112 ? 6.198 -6.577 9.283 1.00 59.72 112 ALA A CA 1
ATOM 807 C C . ALA A 1 112 ? 5.593 -7.500 8.211 1.00 59.72 112 ALA A C 1
ATOM 809 O O . ALA A 1 112 ? 5.581 -7.189 7.025 1.00 59.72 112 ALA A O 1
ATOM 810 N N . ILE A 1 113 ? 5.018 -8.636 8.632 1.00 54.94 113 ILE A N 1
ATOM 811 C CA . ILE A 1 113 ? 4.422 -9.630 7.716 1.00 54.94 113 ILE A CA 1
ATOM 812 C C . ILE A 1 113 ? 3.258 -9.072 6.887 1.00 54.94 113 ILE A C 1
ATOM 814 O O . ILE A 1 113 ? 3.064 -9.473 5.741 1.00 54.94 113 ILE A O 1
ATOM 818 N N . ALA A 1 114 ? 2.517 -8.113 7.452 1.00 59.38 114 ALA A N 1
ATOM 819 C CA . ALA A 1 114 ? 1.466 -7.390 6.748 1.00 59.38 114 ALA A CA 1
ATOM 820 C C . ALA A 1 114 ? 2.025 -6.554 5.580 1.00 59.38 114 ALA A C 1
ATOM 822 O O . ALA A 1 114 ? 1.342 -6.422 4.568 1.00 59.38 114 ALA A O 1
ATOM 823 N N . PHE A 1 115 ? 3.272 -6.077 5.665 1.00 64.94 115 PHE A N 1
ATOM 824 C CA . PHE A 1 115 ? 3.921 -5.313 4.596 1.00 64.94 115 PHE A CA 1
ATOM 825 C C . PHE A 1 115 ? 4.471 -6.188 3.487 1.00 64.94 115 PHE A C 1
ATOM 827 O O . PHE A 1 115 ? 4.265 -5.865 2.324 1.00 64.94 115 PHE A O 1
ATOM 834 N N . TYR A 1 116 ? 5.022 -7.362 3.801 1.00 64.25 116 TYR A N 1
ATOM 835 C CA . TYR A 1 116 ? 5.439 -8.296 2.751 1.00 64.25 116 TYR A CA 1
ATOM 836 C C . TYR A 1 116 ? 4.286 -8.638 1.785 1.00 64.25 116 TYR A C 1
ATOM 838 O O . TYR A 1 116 ? 4.505 -8.785 0.587 1.00 64.25 116 TYR A O 1
ATOM 846 N N . ALA A 1 117 ? 3.042 -8.687 2.271 1.00 64.44 117 ALA A N 1
ATOM 847 C CA . ALA A 1 117 ? 1.862 -8.859 1.427 1.00 64.44 117 ALA A CA 1
ATOM 848 C C . ALA A 1 117 ? 1.284 -7.537 0.882 1.00 64.44 117 ALA A C 1
ATOM 850 O O . ALA A 1 117 ? 0.991 -7.428 -0.307 1.00 64.44 117 ALA A O 1
ATOM 851 N N . GLY A 1 118 ? 1.081 -6.541 1.747 1.00 70.50 118 GLY A N 1
ATOM 852 C CA . GLY A 1 118 ? 0.410 -5.286 1.403 1.00 70.50 118 GLY A CA 1
ATOM 853 C C . GLY A 1 118 ? 1.250 -4.374 0.511 1.00 70.50 118 GLY A C 1
ATOM 854 O O . GLY A 1 118 ? 0.744 -3.844 -0.475 1.00 70.50 118 GLY A O 1
ATOM 855 N N . GLU A 1 119 ? 2.544 -4.235 0.791 1.00 75.38 119 GLU A N 1
ATOM 856 C CA . GLU A 1 119 ? 3.451 -3.397 -0.004 1.00 75.38 119 GLU A CA 1
ATOM 857 C C . GLU A 1 119 ? 3.878 -4.080 -1.294 1.00 75.38 119 GLU A C 1
ATOM 859 O O . GLU A 1 119 ? 4.178 -3.391 -2.261 1.00 75.38 119 GLU A O 1
ATOM 864 N N . GLY A 1 120 ? 3.797 -5.412 -1.373 1.00 81.69 120 GLY A N 1
ATOM 865 C CA . GLY A 1 120 ? 3.952 -6.135 -2.633 1.00 81.69 120 GLY A CA 1
ATOM 866 C C . GLY A 1 120 ? 2.847 -5.821 -3.652 1.00 81.69 120 GLY A C 1
ATOM 867 O O . GLY A 1 120 ? 3.045 -5.991 -4.857 1.00 81.69 120 GLY A O 1
ATOM 868 N N . PHE A 1 121 ? 1.689 -5.315 -3.210 1.00 87.12 121 PHE A N 1
ATOM 869 C CA . PHE A 1 121 ? 0.552 -5.032 -4.087 1.00 87.12 121 PHE A CA 1
ATOM 870 C C . PHE A 1 121 ? 0.874 -3.960 -5.130 1.00 87.12 121 PHE A C 1
ATOM 872 O O . PHE A 1 121 ? 0.634 -4.164 -6.320 1.00 87.12 121 PHE A O 1
ATOM 879 N N . ILE A 1 122 ? 1.423 -2.820 -4.711 1.00 87.38 122 ILE A N 1
ATOM 880 C CA . ILE A 1 122 ? 1.620 -1.665 -5.596 1.00 87.38 122 ILE A CA 1
ATOM 881 C C . ILE A 1 122 ? 2.691 -1.925 -6.667 1.00 87.38 122 ILE A C 1
ATOM 883 O O . ILE A 1 122 ? 2.381 -1.745 -7.848 1.00 87.38 122 ILE A O 1
ATOM 887 N N . PRO A 1 123 ? 3.888 -2.441 -6.335 1.00 88.88 123 PRO A N 1
ATOM 888 C CA . PRO A 1 123 ? 4.893 -2.799 -7.328 1.00 88.88 123 PRO A CA 1
ATOM 889 C C . PRO A 1 123 ? 4.466 -3.944 -8.239 1.00 88.88 123 PRO A C 1
ATOM 891 O O . PRO A 1 123 ? 4.938 -4.036 -9.366 1.00 88.88 123 PRO A O 1
ATOM 894 N N . THR A 1 124 ? 3.547 -4.801 -7.790 1.00 89.56 124 THR A N 1
ATOM 895 C CA . THR A 1 124 ? 3.006 -5.860 -8.645 1.00 89.56 124 THR A CA 1
ATOM 896 C C . THR A 1 124 ? 1.916 -5.330 -9.571 1.00 89.56 124 THR A C 1
ATOM 898 O O . THR A 1 124 ? 1.775 -5.827 -10.678 1.00 89.56 124 THR A O 1
ATOM 901 N N . THR A 1 125 ? 1.123 -4.335 -9.175 1.00 88.50 125 THR A N 1
ATOM 902 C CA . THR A 1 125 ? -0.088 -3.947 -9.925 1.00 88.50 125 THR A CA 1
ATOM 903 C C . THR A 1 125 ? 0.079 -2.700 -10.782 1.00 88.50 125 THR A C 1
ATOM 905 O O . THR A 1 125 ? -0.535 -2.620 -11.846 1.00 88.50 125 THR A O 1
ATOM 908 N N . MET A 1 126 ? 0.865 -1.725 -10.327 1.00 89.19 126 MET A N 1
ATOM 909 C CA . MET A 1 126 ? 0.956 -0.408 -10.956 1.00 89.19 126 MET A CA 1
ATOM 910 C C . MET A 1 126 ? 1.955 -0.262 -12.108 1.00 89.19 126 MET A C 1
ATOM 912 O O . MET A 1 126 ? 1.751 0.673 -12.889 1.00 89.19 126 MET A O 1
ATOM 916 N N . PRO A 1 127 ? 2.979 -1.120 -12.309 1.00 88.81 127 PRO A N 1
ATOM 917 C CA . PRO A 1 127 ? 3.788 -1.032 -13.519 1.00 88.81 127 PRO A CA 1
ATOM 918 C C . PRO A 1 127 ? 2.920 -1.145 -14.773 1.00 88.81 127 PRO A C 1
ATOM 920 O O . PRO A 1 127 ? 2.048 -2.013 -14.864 1.00 88.81 127 PRO A O 1
ATOM 923 N N . SER A 1 128 ? 3.149 -0.253 -15.737 1.00 86.31 128 SER A N 1
ATOM 924 C CA . SER A 1 128 ? 2.413 -0.289 -17.000 1.00 86.31 128 SER A CA 1
ATOM 925 C C . SER A 1 128 ? 2.836 -1.501 -17.818 1.00 86.31 128 SER A C 1
ATOM 927 O O . SER A 1 128 ? 4.021 -1.833 -17.888 1.00 86.31 128 SER A O 1
ATOM 929 N N . ALA A 1 129 ? 1.873 -2.125 -18.483 1.00 86.12 129 ALA A N 1
ATOM 930 C CA . ALA A 1 129 ? 2.165 -3.034 -19.575 1.00 86.12 129 ALA A CA 1
ATOM 931 C C . ALA A 1 129 ? 2.553 -2.266 -20.849 1.00 86.12 129 ALA A C 1
ATOM 933 O O . ALA A 1 129 ? 2.250 -1.078 -20.995 1.00 86.12 129 ALA A O 1
ATOM 934 N N . ASP A 1 130 ? 3.225 -2.947 -21.769 1.00 83.00 130 ASP A N 1
ATOM 935 C CA . ASP A 1 130 ? 3.387 -2.504 -23.147 1.00 83.00 130 ASP A CA 1
ATOM 936 C C . ASP A 1 130 ? 2.203 -2.957 -24.024 1.00 83.00 130 ASP A C 1
ATOM 938 O O . ASP A 1 130 ? 1.272 -3.629 -23.572 1.00 83.00 130 ASP A O 1
ATOM 942 N N . SER A 1 131 ? 2.240 -2.603 -25.312 1.00 79.19 131 SER A N 1
ATOM 943 C CA . SER A 1 131 ? 1.193 -2.978 -26.278 1.00 79.19 131 SER A CA 1
ATOM 944 C C . SER A 1 131 ? 1.022 -4.491 -26.488 1.00 79.19 131 SER A C 1
ATOM 946 O O . SER A 1 131 ? -0.013 -4.919 -26.995 1.00 79.19 131 SER A O 1
ATOM 948 N N . SER A 1 132 ? 2.009 -5.301 -26.095 1.00 79.25 132 SER A N 1
ATOM 949 C CA . SER A 1 132 ? 1.955 -6.766 -26.135 1.00 79.25 132 SER A CA 1
ATOM 950 C C . SER A 1 132 ? 1.454 -7.381 -24.820 1.00 79.25 132 SER A C 1
ATOM 952 O O . SER A 1 132 ? 1.254 -8.593 -24.732 1.00 79.25 132 SER A O 1
ATOM 954 N N . GLY A 1 133 ? 1.195 -6.551 -23.805 1.00 78.25 133 GLY A N 1
ATOM 955 C CA . GLY A 1 133 ? 0.747 -6.969 -22.481 1.00 78.25 133 GLY A CA 1
ATOM 956 C C . GLY A 1 133 ? 1.884 -7.350 -21.530 1.00 78.25 133 GLY A C 1
ATOM 957 O O . GLY A 1 133 ? 1.596 -7.799 -20.418 1.00 78.25 133 GLY A O 1
ATOM 958 N N . VAL A 1 134 ? 3.148 -7.165 -21.928 1.00 83.12 134 VAL A N 1
ATOM 959 C CA . VAL A 1 134 ? 4.316 -7.414 -21.072 1.00 83.12 134 VAL A CA 1
ATOM 960 C C . VAL A 1 134 ? 4.446 -6.276 -20.072 1.00 83.12 134 VAL A C 1
ATOM 962 O O . VAL A 1 134 ? 4.442 -5.106 -20.439 1.00 83.12 134 VAL A O 1
ATOM 965 N N . VAL A 1 135 ? 4.540 -6.621 -18.791 1.00 87.50 135 VAL A N 1
ATOM 966 C CA . VAL A 1 135 ? 4.589 -5.653 -17.693 1.00 87.50 135 VAL A CA 1
ATOM 967 C C . VAL A 1 135 ? 6.005 -5.101 -17.537 1.00 87.50 135 VAL A C 1
ATOM 969 O O . VAL A 1 135 ? 6.960 -5.867 -17.424 1.00 87.50 135 VAL A O 1
ATOM 972 N N . GLY A 1 136 ? 6.133 -3.773 -17.518 1.00 87.31 136 GLY A N 1
ATOM 973 C CA . GLY A 1 136 ? 7.392 -3.084 -17.245 1.00 87.31 136 GLY A CA 1
ATOM 974 C C . GLY A 1 136 ? 7.807 -3.124 -15.765 1.00 87.31 136 GLY A C 1
ATOM 975 O O . GLY A 1 136 ? 7.083 -3.641 -14.915 1.00 87.31 136 GLY A O 1
ATOM 976 N N . PRO A 1 137 ? 8.978 -2.571 -15.421 1.00 90.88 137 PRO A N 1
ATOM 977 C CA . PRO A 1 137 ? 9.463 -2.549 -14.043 1.00 90.88 137 PRO A CA 1
ATOM 978 C C . PRO A 1 137 ? 8.704 -1.542 -13.145 1.00 90.88 137 PRO A C 1
ATOM 980 O O . PRO A 1 137 ? 8.188 -0.536 -13.644 1.00 90.88 137 PRO A O 1
ATOM 983 N N . PRO A 1 138 ? 8.669 -1.751 -11.810 1.00 91.44 138 PRO A N 1
ATOM 984 C CA . PRO A 1 138 ? 8.041 -0.841 -10.847 1.00 91.44 138 PRO A CA 1
ATOM 985 C C . PRO A 1 138 ? 8.926 0.376 -10.548 1.00 91.44 138 PRO A C 1
ATOM 987 O O . PRO A 1 138 ? 9.546 0.484 -9.492 1.00 91.44 138 PRO A O 1
ATOM 990 N N . ILE A 1 139 ? 9.011 1.296 -11.505 1.00 91.94 139 ILE A N 1
ATOM 991 C CA . ILE A 1 139 ? 9.856 2.492 -11.402 1.00 91.94 139 ILE A CA 1
ATOM 992 C C . ILE A 1 139 ? 9.231 3.579 -10.522 1.00 91.94 139 ILE A C 1
ATOM 994 O O . ILE A 1 139 ? 8.008 3.736 -10.489 1.00 91.94 139 ILE A O 1
ATOM 998 N N . ILE A 1 140 ? 10.081 4.404 -9.898 1.00 91.94 140 ILE A N 1
ATOM 999 C CA . ILE A 1 140 ? 9.674 5.532 -9.037 1.00 91.94 140 ILE A CA 1
ATOM 1000 C C . ILE A 1 140 ? 8.586 6.394 -9.682 1.00 91.94 140 ILE A C 1
ATOM 1002 O O . ILE A 1 140 ? 7.567 6.650 -9.055 1.00 91.94 140 ILE A O 1
ATOM 1006 N N . ALA A 1 141 ? 8.747 6.791 -10.947 1.00 88.81 141 ALA A N 1
ATOM 1007 C CA . ALA A 1 141 ? 7.783 7.660 -11.627 1.00 88.81 141 ALA A CA 1
ATOM 1008 C C . ALA A 1 141 ? 6.358 7.078 -11.635 1.00 88.81 141 ALA A C 1
ATOM 1010 O O . ALA A 1 141 ? 5.383 7.789 -11.385 1.00 88.81 141 ALA A O 1
ATOM 1011 N N . THR A 1 142 ? 6.238 5.774 -11.884 1.00 88.62 142 THR A N 1
ATOM 1012 C CA . THR A 1 142 ? 4.951 5.086 -11.944 1.00 88.62 142 THR A CA 1
ATOM 1013 C C . THR A 1 142 ? 4.321 4.981 -10.559 1.00 88.62 142 THR A C 1
ATOM 1015 O O . THR A 1 142 ? 3.143 5.289 -10.385 1.00 88.62 142 THR A O 1
ATOM 1018 N N . ILE A 1 143 ? 5.110 4.592 -9.560 1.00 90.88 143 ILE A N 1
ATOM 1019 C CA . ILE A 1 143 ? 4.621 4.403 -8.193 1.00 90.88 143 ILE A CA 1
ATOM 1020 C C . ILE A 1 143 ? 4.261 5.754 -7.554 1.00 90.88 143 ILE A C 1
ATOM 1022 O O . ILE A 1 143 ? 3.160 5.897 -7.023 1.00 90.88 143 ILE A O 1
ATOM 1026 N N . SER A 1 144 ? 5.102 6.784 -7.705 1.00 92.25 144 SER A N 1
ATOM 1027 C CA . SER A 1 144 ? 4.813 8.157 -7.262 1.00 92.25 144 SER A CA 1
ATOM 1028 C C . SER A 1 144 ? 3.517 8.693 -7.860 1.00 92.25 144 SER A C 1
ATOM 1030 O O . SER A 1 144 ? 2.705 9.279 -7.147 1.00 92.25 144 SER A O 1
ATOM 1032 N N . ALA A 1 145 ? 3.279 8.466 -9.156 1.00 89.62 145 ALA A N 1
ATOM 1033 C CA . ALA A 1 145 ? 2.053 8.924 -9.796 1.00 89.62 145 ALA A CA 1
ATOM 1034 C C . ALA A 1 145 ? 0.802 8.228 -9.241 1.00 89.62 145 ALA A C 1
ATOM 1036 O O . ALA A 1 145 ? -0.201 8.910 -9.026 1.00 89.62 145 ALA A O 1
ATOM 1037 N N . PHE A 1 146 ? 0.877 6.921 -8.949 1.00 90.50 146 PHE A N 1
ATOM 1038 C CA . PHE A 1 146 ? -0.209 6.199 -8.280 1.00 90.50 146 PHE A CA 1
ATOM 1039 C C . PHE A 1 146 ? -0.53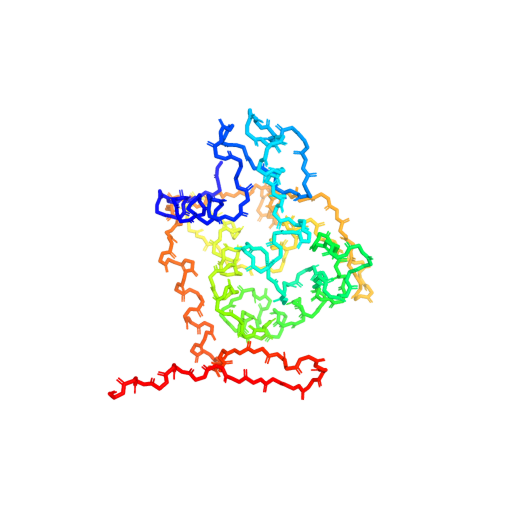7 6.806 -6.917 1.00 90.50 146 PHE A C 1
ATOM 1041 O O . PHE A 1 146 ? -1.684 7.170 -6.665 1.00 90.50 146 PHE A O 1
ATOM 1048 N N . PHE A 1 147 ? 0.482 7.007 -6.079 1.00 92.38 147 PHE A N 1
ATOM 1049 C CA . PHE A 1 147 ? 0.324 7.664 -4.781 1.00 92.38 147 PHE A CA 1
ATOM 1050 C C . PHE A 1 147 ? -0.033 9.155 -4.899 1.00 92.38 147 PHE A C 1
ATOM 1052 O O . PHE A 1 147 ? -0.322 9.796 -3.891 1.00 92.38 147 PHE A O 1
ATOM 1059 N N . GLY A 1 148 ? -0.039 9.739 -6.101 1.00 94.06 148 GLY A N 1
ATOM 1060 C CA . GLY A 1 148 ? -0.284 11.164 -6.302 1.00 94.06 148 GLY A CA 1
ATOM 1061 C C . GLY A 1 148 ? 0.795 12.041 -5.670 1.00 94.06 148 GLY A C 1
ATOM 1062 O O . GLY A 1 148 ? 0.493 13.145 -5.234 1.00 94.06 148 GLY A O 1
ATOM 1063 N N . VAL A 1 149 ? 2.028 11.554 -5.557 1.00 95.31 149 VAL A N 1
ATOM 1064 C CA . VAL A 1 149 ? 3.133 12.263 -4.908 1.00 95.31 149 VAL A CA 1
ATOM 1065 C C . VAL A 1 149 ? 3.986 12.971 -5.954 1.00 95.31 149 VAL A C 1
ATOM 1067 O O . VAL A 1 149 ? 4.348 12.390 -6.977 1.00 95.31 149 VAL A O 1
ATOM 1070 N N . THR A 1 150 ? 4.299 14.238 -5.697 1.00 94.81 150 THR A N 1
ATOM 1071 C CA . THR A 1 150 ? 5.169 15.068 -6.541 1.00 94.81 150 THR A CA 1
ATOM 1072 C C . THR A 1 150 ? 6.456 15.381 -5.790 1.00 94.81 150 THR A C 1
ATOM 1074 O O . THR A 1 150 ? 6.395 15.782 -4.630 1.00 94.81 150 THR A O 1
ATOM 1077 N N . ASP A 1 151 ? 7.598 15.183 -6.445 1.00 95.50 151 ASP A N 1
ATOM 1078 C CA . ASP A 1 151 ? 8.909 15.626 -5.961 1.00 95.50 151 ASP A CA 1
ATOM 1079 C C . ASP A 1 151 ? 9.037 17.142 -6.161 1.00 95.50 151 ASP A C 1
ATOM 1081 O O . ASP A 1 151 ? 8.798 17.648 -7.262 1.00 95.50 151 ASP A O 1
ATOM 1085 N N . ASN A 1 152 ? 9.385 17.865 -5.099 1.00 96.81 152 ASN A N 1
ATOM 1086 C CA . ASN A 1 152 ? 9.563 19.315 -5.138 1.00 96.81 152 ASN A CA 1
ATOM 1087 C C . ASN A 1 152 ? 10.971 19.725 -5.624 1.00 96.81 152 ASN A C 1
ATOM 1089 O O . ASN A 1 152 ? 11.216 20.908 -5.857 1.00 96.81 152 ASN A O 1
ATOM 1093 N N . GLY A 1 153 ? 11.894 18.772 -5.796 1.00 95.81 153 GLY A N 1
ATOM 1094 C CA . GLY A 1 153 ? 13.268 18.993 -6.261 1.00 95.81 153 GLY A CA 1
ATOM 1095 C C . GLY A 1 153 ? 14.262 19.387 -5.162 1.00 95.81 153 GLY A C 1
ATOM 1096 O O . GLY A 1 153 ? 15.437 19.602 -5.450 1.00 95.81 153 GLY A O 1
ATOM 1097 N N . ASP A 1 154 ? 13.814 19.470 -3.910 1.00 95.44 154 ASP A N 1
ATOM 1098 C CA . ASP A 1 154 ? 14.610 19.831 -2.729 1.00 95.44 154 ASP A CA 1
ATOM 1099 C C . ASP A 1 154 ? 14.702 18.690 -1.695 1.00 95.44 154 ASP A C 1
ATOM 1101 O O . ASP A 1 154 ? 15.117 18.899 -0.555 1.00 95.44 154 ASP A O 1
ATOM 1105 N N . GLY A 1 155 ? 14.313 17.473 -2.092 1.00 93.19 155 GLY A N 1
ATOM 1106 C CA . GLY A 1 155 ? 14.226 16.302 -1.216 1.00 93.19 155 GLY A CA 1
ATOM 1107 C C . GLY A 1 155 ? 12.916 16.209 -0.428 1.00 93.19 155 GLY A C 1
ATOM 1108 O O . GLY A 1 155 ? 12.726 15.246 0.318 1.00 93.19 155 GLY A O 1
ATOM 1109 N N . THR A 1 156 ? 12.003 17.171 -0.596 1.00 97.00 156 THR A N 1
ATOM 1110 C CA . THR A 1 156 ? 10.644 17.112 -0.054 1.00 97.00 156 THR A CA 1
ATOM 1111 C C . THR A 1 156 ? 9.625 16.725 -1.120 1.00 97.00 156 THR A C 1
ATOM 1113 O O . THR A 1 156 ? 9.850 16.844 -2.325 1.00 97.00 156 THR A O 1
ATOM 1116 N N . TYR A 1 157 ? 8.473 16.252 -0.656 1.00 98.00 157 TYR A N 1
ATOM 1117 C CA . TYR A 1 157 ? 7.422 15.706 -1.492 1.00 98.00 157 TYR A CA 1
ATOM 1118 C C . TYR A 1 157 ? 6.063 16.258 -1.088 1.00 98.00 157 TYR A C 1
ATOM 1120 O O . TYR A 1 157 ? 5.767 16.449 0.094 1.00 98.00 157 TYR A O 1
ATOM 1128 N N . THR A 1 158 ? 5.207 16.457 -2.083 1.00 97.44 158 THR A N 1
ATOM 1129 C CA . THR A 1 158 ? 3.849 16.973 -1.903 1.00 97.44 158 THR A CA 1
ATOM 1130 C C . THR A 1 158 ? 2.825 15.919 -2.299 1.00 97.44 158 THR A C 1
ATOM 1132 O O . THR A 1 158 ? 2.909 15.333 -3.381 1.00 97.44 158 THR A O 1
ATOM 1135 N N . LYS A 1 159 ? 1.819 15.702 -1.443 1.00 97.06 159 LYS A N 1
ATOM 1136 C CA . LYS A 1 159 ? 0.668 14.849 -1.754 1.00 97.06 159 LYS A CA 1
ATOM 1137 C C . LYS A 1 159 ? -0.362 15.616 -2.575 1.00 97.06 159 LYS A C 1
ATOM 1139 O O . LYS A 1 159 ? -0.866 16.655 -2.157 1.00 97.06 159 LYS A O 1
ATOM 1144 N N . GLY A 1 160 ? -0.713 15.053 -3.716 1.00 95.12 160 GLY A N 1
ATOM 1145 C CA . GLY A 1 160 ? -1.837 15.441 -4.549 1.00 95.12 160 GLY A CA 1
ATOM 1146 C C . GLY A 1 160 ? -2.841 14.296 -4.729 1.00 95.12 160 GLY A C 1
ATOM 1147 O O . GLY A 1 160 ? -2.820 13.298 -3.991 1.00 95.12 160 GLY A O 1
ATOM 1148 N N . PRO A 1 161 ? -3.744 14.437 -5.714 1.00 92.81 161 PRO A N 1
ATOM 1149 C CA . PRO A 1 161 ? -4.702 13.399 -6.065 1.00 92.81 161 PRO A CA 1
ATOM 1150 C C . PRO A 1 161 ? -4.010 12.136 -6.582 1.00 92.81 161 PRO A C 1
ATOM 1152 O O . PRO A 1 161 ? -3.125 12.206 -7.436 1.00 92.81 161 PRO A O 1
ATOM 1155 N N . GLU A 1 162 ? -4.457 10.985 -6.091 1.00 91.31 162 GLU A N 1
ATOM 1156 C CA . GLU A 1 162 ? -4.065 9.674 -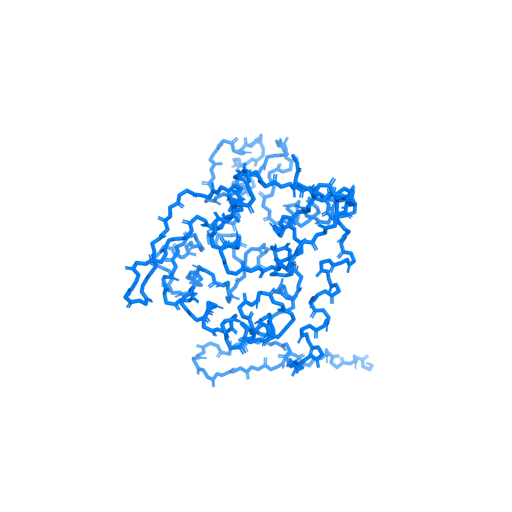6.616 1.00 91.31 162 GLU A CA 1
ATOM 1157 C C . GLU A 1 162 ? -4.640 9.497 -8.016 1.00 91.31 162 GLU A C 1
ATOM 1159 O O . GLU A 1 162 ? -5.782 9.881 -8.292 1.00 91.31 162 GLU A O 1
ATOM 1164 N N . LYS A 1 163 ? -3.845 8.936 -8.921 1.00 86.75 163 LYS A N 1
ATOM 1165 C CA . LYS A 1 163 ? -4.242 8.734 -10.314 1.00 86.75 163 LYS A CA 1
ATOM 1166 C C . LYS A 1 163 ? -3.509 7.546 -10.900 1.00 86.75 163 LYS A C 1
ATOM 1168 O O . LYS A 1 163 ? -2.420 7.204 -10.462 1.00 86.75 163 LYS A O 1
ATOM 1173 N N . LEU A 1 164 ? -4.083 6.936 -11.932 1.00 84.88 164 LEU A N 1
ATOM 1174 C CA . LEU A 1 164 ? -3.330 5.936 -12.679 1.00 84.88 164 LEU A CA 1
ATOM 1175 C C . LEU A 1 164 ? -2.057 6.578 -13.262 1.00 84.88 164 LEU A C 1
ATOM 1177 O O . LEU A 1 164 ? -2.123 7.724 -13.724 1.00 84.88 164 LEU A O 1
ATOM 1181 N N . PRO A 1 165 ? -0.911 5.879 -13.225 1.00 74.44 165 PRO A N 1
ATOM 1182 C CA . PRO A 1 165 ? 0.356 6.480 -13.608 1.00 74.44 165 PRO A CA 1
ATOM 1183 C C . PRO A 1 165 ? 0.400 6.844 -15.094 1.00 74.44 165 PRO A C 1
ATOM 1185 O O . PRO A 1 165 ? 0.285 5.944 -15.917 1.00 74.44 165 PRO A O 1
ATOM 1188 N N . PRO A 1 166 ? 0.632 8.101 -15.496 1.00 68.12 166 PRO A N 1
ATOM 1189 C CA . PRO A 1 166 ? 0.987 8.372 -16.881 1.00 68.12 166 PRO A CA 1
ATOM 1190 C C . PRO A 1 166 ? 2.396 7.814 -17.136 1.00 68.12 166 PRO A C 1
ATOM 1192 O O . PRO A 1 166 ? 3.321 8.063 -16.363 1.00 68.12 166 PRO A O 1
ATOM 1195 N N . THR A 1 167 ? 2.586 7.032 -18.195 1.00 55.66 167 THR A N 1
ATOM 1196 C CA . THR A 1 167 ? 3.934 6.650 -18.646 1.00 55.66 167 THR A CA 1
ATOM 1197 C C . THR A 1 167 ? 4.591 7.840 -19.348 1.00 55.66 167 THR A C 1
ATOM 1199 O O . THR A 1 167 ? 3.917 8.449 -20.179 1.00 55.66 167 THR A O 1
ATOM 1202 N N . PRO A 1 168 ? 5.884 8.143 -19.144 1.00 53.03 168 PRO A N 1
ATOM 1203 C CA . PRO A 1 168 ? 6.591 9.006 -20.080 1.00 53.03 168 PRO A CA 1
ATOM 1204 C C . PRO A 1 168 ? 6.812 8.250 -21.400 1.00 53.03 168 PRO A C 1
ATOM 1206 O O . PRO A 1 168 ? 7.633 7.344 -21.435 1.00 53.03 168 PRO A O 1
ATOM 1209 N N . TYR A 1 169 ? 6.083 8.654 -22.449 1.00 40.88 169 TYR A N 1
ATOM 1210 C CA . TYR A 1 169 ? 6.253 8.340 -23.883 1.00 40.88 169 TYR A CA 1
ATOM 1211 C C . TYR A 1 169 ? 6.302 6.838 -24.311 1.00 40.88 169 TYR A C 1
ATOM 1213 O O . TYR A 1 169 ? 6.916 6.001 -23.658 1.00 40.88 169 TYR A O 1
ATOM 1221 N N . PRO A 1 170 ? 5.689 6.451 -25.452 1.00 45.59 170 PRO A N 1
ATOM 1222 C CA . PRO A 1 170 ? 5.264 7.344 -26.522 1.00 45.59 170 PRO A CA 1
ATOM 1223 C C . PRO A 1 170 ? 3.891 8.011 -26.383 1.00 45.59 170 PRO A C 1
ATOM 1225 O O . PRO A 1 170 ? 3.692 9.033 -27.026 1.00 45.59 170 PRO A O 1
ATOM 1228 N N . ASN A 1 171 ? 2.962 7.508 -25.558 1.00 54.88 171 ASN A N 1
ATOM 1229 C CA . ASN A 1 171 ? 1.542 7.873 -25.732 1.00 54.88 171 ASN A CA 1
ATOM 1230 C C . ASN A 1 171 ? 0.757 8.267 -24.461 1.00 54.88 171 ASN A C 1
ATOM 1232 O O . ASN A 1 171 ? -0.465 8.275 -24.527 1.00 54.88 171 ASN A O 1
ATOM 1236 N N . ASP A 1 172 ? 1.395 8.562 -23.321 1.00 63.62 172 ASP A N 1
ATOM 1237 C CA . ASP A 1 172 ? 0.712 9.006 -22.080 1.00 63.62 172 ASP A CA 1
ATOM 1238 C C . ASP A 1 172 ? -0.410 8.074 -21.565 1.00 63.62 172 ASP A C 1
ATOM 1240 O O . ASP A 1 172 ? -1.324 8.495 -20.852 1.00 63.62 172 ASP A O 1
ATOM 1244 N N . ILE A 1 173 ? -0.351 6.783 -21.904 1.00 75.00 173 ILE A N 1
ATOM 1245 C CA . ILE A 1 173 ? -1.381 5.801 -21.555 1.00 75.00 173 ILE A CA 1
ATOM 1246 C C . ILE A 1 173 ? -0.770 4.735 -20.655 1.00 75.00 173 ILE A C 1
ATOM 1248 O O . ILE A 1 173 ? 0.118 3.990 -21.062 1.00 75.00 173 ILE A O 1
ATOM 1252 N N . TRP A 1 174 ? -1.311 4.626 -19.444 1.00 82.75 174 TRP A N 1
ATOM 1253 C CA . TRP A 1 174 ? -1.121 3.445 -18.618 1.00 82.75 174 TRP A CA 1
ATOM 1254 C C . TRP A 1 174 ? -1.875 2.266 -19.224 1.00 82.75 174 TRP A C 1
ATOM 1256 O O . TRP A 1 174 ? -3.100 2.329 -19.386 1.00 82.75 174 TRP A O 1
ATOM 1266 N N . TYR A 1 175 ? -1.177 1.169 -19.492 1.00 85.19 175 TYR A N 1
ATOM 1267 C CA . TYR A 1 175 ? -1.827 -0.074 -19.876 1.00 85.19 175 TYR A CA 1
ATOM 1268 C C . TYR A 1 175 ? -1.898 -1.009 -18.685 1.00 85.19 175 TYR A C 1
ATOM 1270 O O . TYR A 1 175 ? -0.894 -1.392 -18.083 1.00 85.19 175 TYR A O 1
ATOM 1278 N N . ARG A 1 176 ? -3.121 -1.445 -18.397 1.00 86.00 176 ARG A N 1
ATOM 1279 C CA . ARG A 1 176 ? -3.346 -2.595 -17.534 1.00 86.00 176 ARG A CA 1
ATOM 1280 C C . ARG A 1 176 ? -2.679 -3.816 -18.171 1.00 86.00 176 ARG A C 1
ATOM 1282 O O . ARG A 1 176 ? -2.853 -4.075 -19.358 1.00 86.00 176 ARG A O 1
ATOM 1289 N N . ARG A 1 177 ? -2.021 -4.623 -17.347 1.00 86.88 177 ARG A N 1
ATOM 1290 C CA . ARG A 1 177 ? -1.638 -6.004 -17.673 1.00 86.88 177 ARG A CA 1
ATOM 1291 C C . ARG A 1 177 ? -2.782 -6.835 -18.267 1.00 86.88 177 ARG A C 1
ATOM 1293 O O . ARG A 1 177 ? -3.939 -6.734 -17.838 1.00 86.88 177 ARG A O 1
ATOM 1300 N N . SER A 1 178 ? -2.425 -7.697 -19.217 1.00 88.00 178 SER A N 1
ATOM 1301 C CA . SER A 1 178 ? -3.330 -8.654 -19.865 1.00 88.00 178 SER A CA 1
ATOM 1302 C C . SER A 1 178 ? -3.599 -9.887 -18.997 1.00 88.00 178 SER A C 1
ATOM 1304 O O . SER A 1 178 ? -4.704 -10.427 -19.020 1.00 88.00 178 SER A O 1
ATOM 1306 N N . VAL A 1 179 ? -2.618 -10.295 -18.187 1.00 90.38 179 VAL A N 1
ATOM 1307 C CA . VAL A 1 179 ? -2.732 -11.403 -17.232 1.00 90.38 179 VAL A CA 1
ATOM 1308 C C . VAL A 1 179 ? -3.165 -10.866 -15.864 1.00 90.38 179 VAL A C 1
ATOM 1310 O O . VAL A 1 179 ? -2.585 -9.883 -15.394 1.00 90.38 179 VAL A O 1
ATOM 1313 N N . PRO A 1 180 ? -4.189 -11.451 -15.216 1.00 92.25 180 PRO A N 1
ATOM 1314 C CA . PRO A 1 180 ? -4.620 -10.986 -13.908 1.00 92.25 180 PRO A CA 1
ATOM 1315 C C . PRO A 1 180 ? -3.584 -11.200 -12.794 1.00 92.25 180 PRO A C 1
ATOM 1317 O O . PRO A 1 180 ? -2.937 -12.238 -12.760 1.00 92.25 180 PRO A O 1
ATOM 1320 N N . VAL A 1 181 ? -3.482 -10.249 -11.857 1.00 92.00 181 VAL A N 1
ATOM 1321 C CA . VAL A 1 181 ? -2.630 -10.350 -10.660 1.00 92.00 181 VAL A CA 1
ATOM 1322 C C . VAL A 1 181 ? -3.239 -11.337 -9.691 1.00 92.00 181 VAL A C 1
ATOM 1324 O O . VAL A 1 181 ? -4.344 -11.112 -9.188 1.00 92.00 181 VAL A O 1
ATOM 1327 N N . THR A 1 182 ? -2.503 -12.387 -9.388 1.00 92.94 182 THR A N 1
ATOM 1328 C CA . THR A 1 182 ? -2.889 -13.374 -8.384 1.00 92.94 182 THR A CA 1
ATOM 1329 C C . THR A 1 182 ? -2.444 -12.940 -6.995 1.00 92.94 182 THR A C 1
ATOM 1331 O O . THR A 1 182 ? -1.502 -12.161 -6.822 1.00 92.94 182 THR A O 1
ATOM 1334 N N . ALA A 1 183 ? -3.102 -13.474 -5.972 1.00 89.25 183 ALA A N 1
ATOM 1335 C CA . ALA A 1 183 ? -2.643 -13.323 -4.600 1.00 89.25 183 ALA A CA 1
ATOM 1336 C C . ALA A 1 183 ? -1.224 -13.900 -4.447 1.00 89.25 183 ALA A C 1
ATOM 1338 O O . ALA A 1 183 ? -0.377 -13.296 -3.796 1.00 89.25 183 ALA A O 1
ATOM 1339 N N . ALA A 1 184 ? -0.940 -15.027 -5.110 1.00 89.88 184 ALA A N 1
ATOM 1340 C CA . ALA A 1 184 ? 0.365 -15.683 -5.075 1.00 89.88 184 ALA A CA 1
ATOM 1341 C C . ALA A 1 184 ? 1.507 -14.797 -5.598 1.00 89.88 184 ALA A C 1
ATOM 1343 O O . ALA A 1 184 ? 2.580 -14.801 -5.004 1.00 89.88 184 ALA A O 1
ATOM 1344 N N . GLU A 1 185 ? 1.292 -14.015 -6.660 1.00 90.75 185 GLU A N 1
ATOM 1345 C CA . GLU A 1 185 ? 2.296 -13.060 -7.155 1.00 90.75 185 GLU A CA 1
ATOM 1346 C C . GLU A 1 185 ? 2.583 -11.955 -6.133 1.00 90.75 185 GLU A C 1
ATOM 1348 O O . GLU A 1 185 ? 3.745 -11.668 -5.852 1.00 90.75 185 GLU A O 1
ATOM 1353 N N . ILE A 1 186 ? 1.531 -11.386 -5.531 1.00 88.69 186 ILE A N 1
ATOM 1354 C CA . ILE A 1 186 ? 1.652 -10.339 -4.505 1.00 88.69 186 ILE A CA 1
ATOM 1355 C C . ILE A 1 186 ? 2.433 -10.868 -3.293 1.00 88.69 186 ILE A C 1
ATOM 1357 O O . ILE A 1 186 ? 3.411 -10.256 -2.867 1.00 88.69 186 ILE A O 1
ATOM 1361 N N . PHE A 1 187 ? 2.047 -12.035 -2.767 1.00 85.44 187 PHE A N 1
ATOM 1362 C CA . PHE A 1 187 ? 2.745 -12.668 -1.642 1.00 85.44 187 PHE A CA 1
ATOM 1363 C C . PHE A 1 187 ? 4.159 -13.130 -2.014 1.00 85.44 187 PHE A C 1
ATOM 1365 O O . PHE A 1 187 ? 5.055 -13.103 -1.172 1.00 85.44 187 PHE A O 1
ATOM 1372 N N . GLY A 1 188 ? 4.375 -13.542 -3.265 1.00 88.88 188 GLY A N 1
ATOM 1373 C CA . GLY A 1 188 ? 5.671 -13.979 -3.772 1.00 88.88 188 GLY A CA 1
ATOM 1374 C C . GLY A 1 188 ? 6.728 -12.883 -3.685 1.00 88.88 188 GLY A C 1
ATOM 1375 O O . GLY A 1 188 ? 7.847 -13.164 -3.257 1.00 88.88 188 GLY A O 1
ATOM 1376 N N . LEU A 1 189 ? 6.367 -11.634 -4.000 1.00 87.44 189 LEU A N 1
ATOM 1377 C CA . LEU A 1 189 ? 7.256 -10.480 -3.829 1.00 87.44 189 LEU A CA 1
ATOM 1378 C C . LEU A 1 189 ? 7.639 -10.274 -2.354 1.00 87.44 189 LEU A C 1
ATOM 1380 O O . LEU A 1 189 ? 8.808 -10.058 -2.039 1.00 87.44 189 LEU A O 1
ATOM 1384 N N . GLY A 1 190 ? 6.680 -10.440 -1.444 1.00 85.50 190 GLY A N 1
ATOM 1385 C CA . GLY A 1 190 ? 6.926 -10.421 -0.004 1.00 85.50 190 GLY A CA 1
ATOM 1386 C C . GLY A 1 190 ? 7.901 -11.491 0.472 1.00 85.50 190 GLY A C 1
ATOM 1387 O O . GLY A 1 190 ? 8.828 -11.205 1.226 1.00 85.50 190 GLY A O 1
ATOM 1388 N N . VAL A 1 191 ? 7.725 -12.728 0.003 1.00 86.62 191 VAL A N 1
ATOM 1389 C CA . VAL A 1 191 ? 8.642 -13.835 0.317 1.00 86.62 191 VAL A CA 1
ATOM 1390 C C . VAL A 1 191 ? 10.044 -13.542 -0.214 1.00 86.62 191 VAL A C 1
ATOM 1392 O O . VAL A 1 191 ? 11.016 -13.760 0.504 1.00 86.62 191 VAL A O 1
ATOM 1395 N N . GLN A 1 192 ? 10.169 -13.017 -1.435 1.00 89.50 192 GLN A N 1
ATOM 1396 C CA . GLN A 1 192 ? 11.466 -12.628 -1.996 1.00 89.50 192 GLN A CA 1
ATOM 1397 C C . GLN A 1 192 ? 12.146 -11.555 -1.140 1.00 89.50 192 GLN A C 1
ATOM 1399 O O . GLN A 1 192 ? 13.310 -11.718 -0.784 1.00 89.50 192 GLN A O 1
ATOM 1404 N N . ALA A 1 193 ? 11.418 -10.512 -0.738 1.00 87.50 193 ALA A N 1
ATOM 1405 C CA . ALA A 1 193 ? 11.947 -9.463 0.130 1.00 87.50 193 ALA A CA 1
ATOM 1406 C C . ALA A 1 193 ? 12.371 -9.994 1.512 1.00 87.50 193 ALA A C 1
ATOM 1408 O O . ALA A 1 193 ? 13.444 -9.650 2.007 1.00 87.50 193 ALA A O 1
ATOM 1409 N N . TYR A 1 194 ? 11.586 -10.895 2.112 1.00 85.19 194 TYR A N 1
ATOM 1410 C CA . TYR A 1 194 ? 11.974 -11.561 3.359 1.00 85.19 194 TYR A CA 1
ATOM 1411 C C . TYR A 1 194 ? 13.265 -12.372 3.204 1.00 85.19 194 TYR A C 1
ATOM 1413 O O . TYR A 1 194 ? 14.095 -12.389 4.105 1.00 85.19 194 TYR A O 1
ATOM 1421 N N . LEU A 1 195 ? 13.461 -13.039 2.064 1.00 88.88 195 LEU A N 1
ATOM 1422 C CA . LEU A 1 195 ? 14.681 -13.802 1.797 1.00 88.88 195 LEU A CA 1
ATOM 1423 C C . LEU A 1 195 ? 15.906 -12.908 1.551 1.00 88.88 195 LEU A C 1
ATOM 1425 O O . LEU A 1 195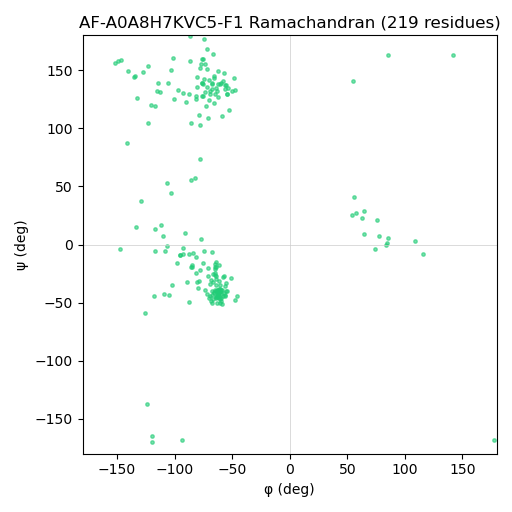 ? 17.019 -13.341 1.843 1.00 88.88 195 LEU A O 1
ATOM 1429 N N . VAL A 1 196 ? 15.716 -11.678 1.059 1.00 88.81 196 VAL A N 1
ATOM 1430 C CA . VAL A 1 196 ? 16.791 -10.675 0.944 1.00 88.81 196 VAL A CA 1
ATOM 1431 C C . VAL A 1 196 ? 17.262 -10.225 2.328 1.00 88.81 196 VAL A C 1
ATOM 1433 O O . VAL A 1 196 ? 18.466 -10.138 2.568 1.00 88.81 196 VAL A O 1
ATOM 1436 N N . HIS A 1 197 ? 16.332 -9.969 3.253 1.00 84.88 197 HIS A N 1
ATOM 1437 C CA . HIS A 1 197 ? 16.657 -9.549 4.616 1.00 84.88 197 HIS A CA 1
ATOM 1438 C C . HIS A 1 197 ? 15.717 -10.202 5.646 1.00 84.88 197 HIS A C 1
ATOM 1440 O O . HIS A 1 197 ? 14.693 -9.619 6.015 1.00 84.88 197 HIS A O 1
ATOM 1446 N N . PRO A 1 198 ? 16.052 -11.415 6.131 1.00 84.56 198 PRO A N 1
ATOM 1447 C CA . PRO A 1 198 ? 15.218 -12.121 7.093 1.00 84.56 198 PRO A CA 1
ATOM 1448 C C . PRO A 1 198 ? 15.141 -11.384 8.424 1.00 84.56 198 PRO A C 1
ATOM 1450 O O . PRO A 1 198 ? 16.152 -11.049 9.042 1.00 84.56 198 PRO A O 1
ATOM 1453 N N . VAL A 1 199 ? 13.918 -11.184 8.898 1.00 78.88 199 VAL A N 1
ATOM 1454 C CA . VAL A 1 199 ? 13.620 -10.422 10.113 1.00 78.88 199 VAL A CA 1
ATOM 1455 C C . VAL A 1 199 ? 12.835 -11.269 11.106 1.00 78.88 199 VAL A C 1
ATOM 1457 O O . VAL A 1 199 ? 12.118 -12.205 10.741 1.00 78.88 199 VAL A O 1
ATOM 1460 N N . ILE A 1 200 ? 12.970 -10.947 12.390 1.00 81.56 200 ILE A N 1
ATOM 1461 C CA . ILE A 1 200 ? 12.147 -11.543 13.443 1.00 81.56 200 ILE A CA 1
ATOM 1462 C C . ILE A 1 200 ? 10.880 -10.703 13.575 1.00 81.56 200 ILE A C 1
ATOM 1464 O O . ILE A 1 200 ? 10.966 -9.492 13.742 1.00 81.56 200 ILE A O 1
ATOM 1468 N N . PHE A 1 201 ? 9.709 -11.338 13.559 1.00 82.19 201 PHE A N 1
ATOM 1469 C CA . PHE A 1 201 ? 8.442 -10.642 13.788 1.00 82.19 201 PHE A CA 1
ATOM 1470 C C . PHE A 1 201 ? 8.235 -10.329 15.271 1.00 82.19 201 PHE A C 1
ATOM 1472 O O . PHE A 1 201 ? 8.503 -11.161 16.142 1.00 82.19 201 PHE A O 1
ATOM 1479 N N . GLY A 1 202 ? 7.724 -9.138 15.575 1.00 83.88 202 GLY A N 1
ATOM 1480 C CA . GLY A 1 202 ? 7.658 -8.648 16.946 1.00 83.88 202 GLY A CA 1
ATOM 1481 C C . GLY A 1 202 ? 7.091 -7.242 17.062 1.00 83.88 202 GLY A C 1
ATOM 1482 O O . GLY A 1 202 ? 6.524 -6.708 16.113 1.00 83.88 202 GLY A O 1
ATOM 1483 N N . SER A 1 203 ? 7.234 -6.655 18.245 1.00 84.88 203 SER A N 1
ATOM 1484 C CA . SER A 1 203 ? 6.801 -5.286 18.531 1.00 84.88 203 SER A CA 1
ATOM 1485 C C . SER A 1 203 ? 7.698 -4.638 19.581 1.00 84.88 203 SER A C 1
ATOM 1487 O O . SER A 1 203 ? 8.322 -5.327 20.394 1.00 84.88 203 SER A O 1
ATOM 1489 N N . ASN A 1 204 ? 7.726 -3.306 19.613 1.00 86.81 204 ASN A N 1
ATOM 1490 C CA . ASN A 1 204 ? 8.333 -2.570 20.720 1.00 86.81 204 ASN A CA 1
ATOM 1491 C C . ASN A 1 204 ? 7.525 -2.769 22.013 1.00 86.81 204 ASN A C 1
ATOM 1493 O O . ASN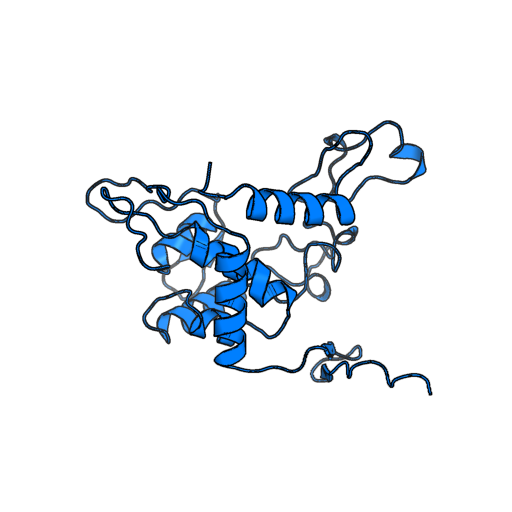 A 1 204 ? 6.295 -2.712 22.003 1.00 86.81 204 ASN A O 1
ATOM 1497 N N . SER A 1 205 ? 8.200 -2.968 23.146 1.00 86.94 205 SER A N 1
ATOM 1498 C CA . SER A 1 205 ? 7.575 -3.159 24.461 1.00 86.94 205 SER A CA 1
ATOM 1499 C C . SER A 1 205 ? 7.268 -1.820 25.158 1.00 86.94 205 SER A C 1
ATOM 1501 O O . SER A 1 205 ? 7.747 -1.554 26.262 1.00 86.94 205 SER A O 1
ATOM 1503 N N . GLY A 1 206 ? 6.513 -0.940 24.491 1.00 83.88 206 GLY A N 1
ATOM 1504 C CA . GLY A 1 206 ? 6.019 0.325 25.063 1.00 83.88 206 GLY A CA 1
ATOM 1505 C C . GLY A 1 206 ? 7.033 1.474 25.160 1.00 83.88 206 GLY A C 1
ATOM 1506 O O . GLY A 1 206 ? 6.725 2.505 25.751 1.00 83.88 206 GLY A O 1
ATOM 1507 N N . LYS A 1 207 ? 8.236 1.327 24.593 1.00 87.88 207 LYS A N 1
ATOM 1508 C CA . LYS A 1 207 ? 9.238 2.403 24.485 1.00 87.88 207 LYS A CA 1
ATOM 1509 C C . LYS A 1 207 ? 10.060 2.276 23.200 1.00 87.88 207 LYS A C 1
ATOM 1511 O O . LYS A 1 207 ? 10.158 1.190 22.632 1.00 87.88 207 LYS A O 1
ATOM 1516 N N . GLY A 1 208 ? 10.677 3.366 22.748 1.00 87.19 208 GLY A N 1
ATOM 1517 C CA . GLY A 1 208 ? 11.612 3.316 21.619 1.00 87.19 208 GLY A CA 1
ATOM 1518 C C . GLY A 1 208 ? 12.764 2.336 21.876 1.00 87.19 208 GLY A C 1
ATOM 1519 O O . GLY A 1 208 ? 13.177 2.155 23.024 1.00 87.19 208 GLY A O 1
ATOM 1520 N N . ASN A 1 209 ? 13.269 1.701 20.814 1.00 85.06 209 ASN A N 1
ATOM 1521 C CA . ASN A 1 209 ? 14.391 0.753 20.863 1.00 85.06 209 ASN A CA 1
ATOM 1522 C C . ASN A 1 209 ? 14.178 -0.420 21.840 1.00 85.06 209 ASN A C 1
ATOM 1524 O O . ASN A 1 209 ? 15.087 -0.807 22.573 1.00 85.06 209 ASN A O 1
ATOM 1528 N N . SER A 1 210 ? 12.966 -0.980 21.875 1.00 89.69 210 SER A N 1
ATOM 1529 C CA . SER A 1 210 ? 12.617 -2.104 22.756 1.00 89.69 210 SER A CA 1
ATOM 1530 C C . SER A 1 210 ? 11.952 -3.251 22.004 1.00 89.69 210 SER A C 1
ATOM 1532 O O . SER A 1 210 ? 11.006 -3.871 22.492 1.00 89.69 210 SER A O 1
ATOM 1534 N N . PHE A 1 211 ? 12.423 -3.510 20.786 1.00 87.94 211 PHE A N 1
ATOM 1535 C CA . PHE A 1 211 ? 11.847 -4.536 19.937 1.00 87.94 211 PHE A CA 1
ATOM 1536 C C . PHE A 1 211 ? 11.981 -5.912 20.592 1.00 87.94 211 PHE A C 1
ATOM 1538 O O . PHE A 1 211 ? 13.070 -6.341 20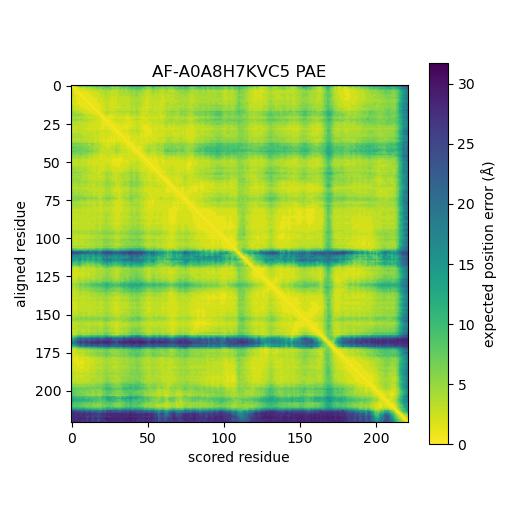.975 1.00 87.94 211 PHE A O 1
ATOM 1545 N N . THR A 1 212 ? 10.856 -6.609 20.703 1.00 86.62 212 THR A N 1
ATOM 1546 C CA . THR A 1 212 ? 10.776 -7.967 21.233 1.00 86.62 212 THR A CA 1
ATOM 1547 C C . THR A 1 212 ? 10.195 -8.879 20.167 1.00 86.62 212 THR A C 1
ATOM 1549 O O . THR A 1 212 ? 9.073 -8.676 19.700 1.00 86.62 212 THR A O 1
ATOM 1552 N N . GLY A 1 213 ? 10.969 -9.888 19.767 1.00 82.44 213 GLY A N 1
ATOM 1553 C CA . GLY A 1 213 ? 10.502 -10.915 18.845 1.00 82.44 213 GLY A CA 1
ATOM 1554 C C . GLY A 1 213 ? 9.459 -11.811 19.508 1.00 82.44 213 GLY A C 1
ATOM 1555 O O . GLY A 1 213 ? 9.676 -12.303 20.618 1.00 82.44 213 GLY A O 1
ATOM 1556 N N . ARG A 1 214 ? 8.335 -12.063 18.833 1.00 68.62 214 ARG A N 1
ATOM 1557 C CA . ARG A 1 214 ? 7.373 -13.078 19.275 1.00 68.62 214 ARG A CA 1
ATOM 1558 C C . ARG A 1 214 ? 7.916 -14.454 18.894 1.00 68.62 214 ARG A C 1
ATOM 1560 O O . ARG A 1 214 ? 7.844 -14.852 17.736 1.00 68.62 214 ARG A O 1
ATOM 1567 N N . GLN A 1 215 ? 8.456 -15.191 19.863 1.00 54.56 215 GLN A N 1
ATOM 1568 C CA . GLN A 1 215 ? 8.690 -16.625 19.678 1.00 54.56 215 GLN A CA 1
ATOM 1569 C C . GLN A 1 215 ? 7.339 -17.343 19.549 1.00 54.56 215 GLN A C 1
ATOM 1571 O O . GLN A 1 215 ? 6.362 -16.951 20.195 1.00 54.56 215 GLN A O 1
ATOM 1576 N N . ALA A 1 216 ? 7.277 -18.389 18.718 1.00 48.09 216 ALA A N 1
ATOM 1577 C CA . ALA A 1 216 ? 6.133 -19.295 18.697 1.00 48.09 216 ALA A CA 1
ATOM 1578 C C . ALA A 1 216 ? 5.838 -19.742 20.136 1.00 48.09 216 ALA A C 1
ATOM 1580 O O . ALA A 1 216 ? 6.767 -20.079 20.874 1.00 48.09 216 ALA A O 1
ATOM 1581 N N . ALA A 1 217 ? 4.567 -19.687 20.548 1.00 42.12 217 ALA A N 1
ATOM 1582 C CA . ALA A 1 217 ? 4.166 -20.074 21.895 1.00 42.12 217 ALA A CA 1
ATOM 1583 C C . ALA A 1 217 ? 4.804 -21.431 22.250 1.00 42.12 217 ALA A C 1
ATOM 1585 O O . ALA A 1 217 ? 4.757 -22.339 21.412 1.00 42.12 217 ALA A O 1
ATOM 1586 N N . PRO A 1 218 ? 5.408 -21.593 23.445 1.00 39.75 218 PRO A N 1
ATOM 1587 C CA . PRO A 1 218 ? 5.926 -22.891 23.842 1.00 39.75 218 PRO A CA 1
ATOM 1588 C C . PRO A 1 218 ? 4.783 -23.893 23.726 1.00 39.75 218 PRO A C 1
ATOM 1590 O O . PRO A 1 218 ? 3.678 -23.632 24.215 1.00 39.75 218 PRO A O 1
ATOM 1593 N N . GLN A 1 219 ? 5.033 -25.011 23.037 1.00 41.62 219 GLN A N 1
ATOM 1594 C CA . GLN A 1 219 ? 4.079 -26.107 23.015 1.00 41.62 219 GLN A CA 1
ATOM 1595 C C . GLN A 1 219 ? 3.751 -26.434 24.467 1.00 41.62 219 GLN A C 1
ATOM 1597 O O . GLN A 1 219 ? 4.641 -26.784 25.247 1.00 41.62 219 GLN A O 1
ATOM 1602 N N . ARG A 1 220 ? 2.487 -26.225 24.849 1.00 44.75 220 ARG A N 1
ATOM 1603 C CA . ARG A 1 220 ? 1.991 -26.702 26.134 1.00 44.75 220 ARG A CA 1
ATOM 1604 C C . ARG A 1 220 ? 2.207 -28.212 26.107 1.00 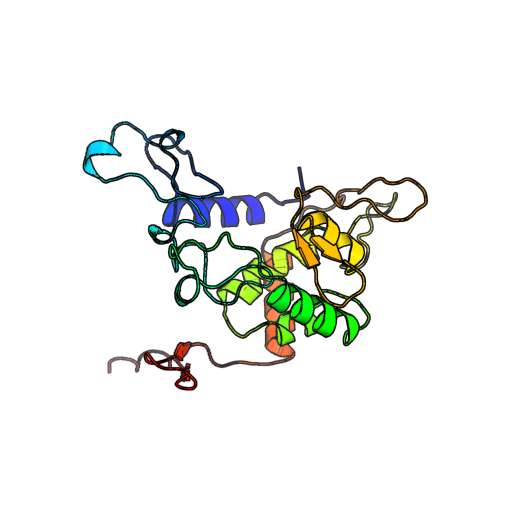44.75 220 ARG A C 1
ATOM 1606 O O . ARG A 1 220 ? 1.620 -28.883 25.262 1.00 44.75 220 ARG A O 1
ATOM 1613 N N . LYS A 1 221 ? 3.140 -28.681 26.935 1.00 47.94 221 LYS A N 1
ATOM 1614 C CA . LYS A 1 221 ? 3.324 -30.103 27.212 1.00 47.94 221 LYS A CA 1
ATOM 1615 C C . LYS A 1 221 ? 2.072 -30.662 27.871 1.00 47.94 221 LYS A C 1
ATOM 1617 O O . LYS A 1 221 ? 1.439 -29.896 28.635 1.00 47.94 221 LYS A O 1
#

Secondary structure (DSSP, 8-state):
---B-HHHHHHHHHHHHHHT-BTTTTB--SSS--GGG--TTHHHH-PPPPTTSTTTTTTSS-TT-TTB--GGGSTTS-S--B-HHHHHHHHHHHHHTTTB-SHHHHHHS---HHHHHHTTHHHHHSSPB-TTS-B---BHHHHHHHTTEEE-SSS-EEE----PPPPSSSSS-PPPPSSPBPHHHHHHHHHHHHHHS----EEE-SSTT-EEE-PPPP---

Mean predicted aligned error: 6.23 Å